Protein AF-A0AAW0WK87-F1 (afdb_monomer_lite)

Foldseek 3Di:
DDDDDDDDDDDDDDDDDDDDDDPDDDDDDDDDDDDDDPPVVVVVVVVVVVVVVVVVVVVVVVPPPPPVPDDPVNVVVVVVVVVVVVLVVDPCSPPDDDPVRVVVVVVLVVLVVVLVVVCVVVVPRLVVDDCVVSVVVCVVRPNNVSVVPDPPDDDPDDDPVPPDDPVCCVVPVVPDPPWDWDADPVRDIDID

Organism: Cherax quadricarinatus (NCBI:txid27406)

pLDDT: mean 79.01, std 24.3, range [26.84, 98.31]

Sequence (192 aa):
QLIPFPKASTSGEAGTWSSLLYINCDNHLLVSGAGSEDKRLNTMERLCLLVRVMVVVMVVMVWAPTTHTMNVEEFVKQREMLLAQEQTAILGQDQVLTLEEQVVNERIMTAKMKEMNEGFETLDFLPSKNFLLAKKEIEASEVFKIIREIPKGAALHLHDTALASAGWVVEEITYWPDLYLCYTPENQLLFK

InterPro domains:
  IPR013659 Adenosine/AMP deaminase N-terminal [PF08451] (62-147)
  IPR032466 Metal-dependent hydrolase [SSF51556] (70-187)

Structure (mmCIF, N/CA/C/O backbone):
data_AF-A0AAW0WK87-F1
#
_entry.id   AF-A0AAW0WK87-F1
#
loop_
_atom_site.group_PDB
_atom_site.id
_atom_site.type_symbol
_atom_site.label_atom_id
_atom_site.label_alt_id
_atom_site.label_comp_id
_atom_site.label_asym_id
_atom_site.label_entity_id
_atom_site.label_seq_id
_atom_site.pdbx_PDB_ins_code
_atom_site.Cartn_x
_atom_site.Cartn_y
_atom_site.Cartn_z
_atom_site.occupancy
_atom_site.B_iso_or_equiv
_atom_site.auth_seq_id
_atom_site.auth_comp_id
_atom_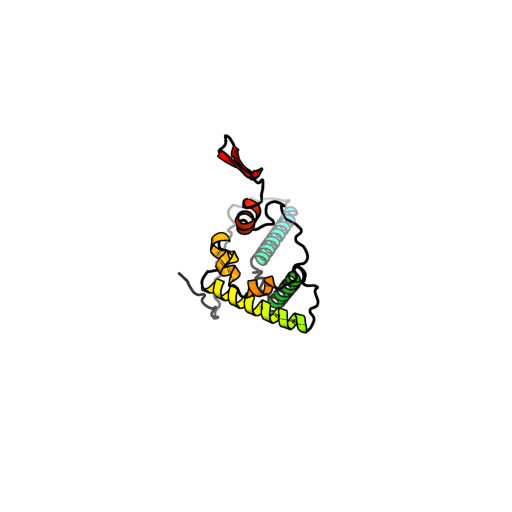site.auth_asym_id
_atom_site.auth_atom_id
_atom_site.pdbx_PDB_model_num
ATOM 1 N N . GLN A 1 1 ? 13.039 15.948 33.673 1.00 43.69 1 GLN A N 1
ATOM 2 C CA . GLN A 1 1 ? 11.822 16.713 33.335 1.00 43.69 1 GLN A CA 1
ATOM 3 C C . GLN A 1 1 ? 10.674 15.737 33.309 1.00 43.69 1 GLN A C 1
ATOM 5 O O . GLN A 1 1 ? 10.740 14.815 32.518 1.00 43.69 1 GLN A O 1
ATOM 10 N N . LEU A 1 2 ? 9.740 15.903 34.242 1.00 26.84 2 LEU A N 1
ATOM 11 C CA . LEU A 1 2 ? 8.371 15.380 34.306 1.00 26.84 2 LEU A CA 1
ATOM 12 C C . LEU A 1 2 ? 7.944 15.672 35.750 1.00 26.84 2 LEU A C 1
ATOM 14 O O . LEU A 1 2 ? 8.432 15.042 36.686 1.00 26.84 2 LEU A O 1
ATOM 18 N N . ILE A 1 3 ? 7.152 16.727 35.929 1.00 33.00 3 ILE A N 1
ATOM 19 C CA . ILE A 1 3 ? 6.588 17.107 37.227 1.00 33.00 3 ILE A CA 1
ATOM 20 C C . ILE A 1 3 ? 5.162 16.539 37.265 1.00 33.00 3 ILE A C 1
ATOM 22 O O . ILE A 1 3 ? 4.405 16.789 36.326 1.00 33.00 3 ILE A O 1
ATOM 26 N N . PRO A 1 4 ? 4.794 15.767 38.301 1.00 32.00 4 PRO A N 1
ATOM 27 C CA . PRO A 1 4 ? 3.462 15.201 38.449 1.00 32.00 4 PRO A CA 1
ATOM 28 C C . PRO A 1 4 ? 2.475 16.221 39.035 1.00 32.00 4 PRO A C 1
ATOM 30 O O . PRO A 1 4 ? 2.836 17.093 39.824 1.00 32.00 4 PRO A O 1
ATOM 33 N N . PHE A 1 5 ? 1.205 16.061 38.666 1.00 31.19 5 PHE A N 1
ATOM 34 C CA . PHE A 1 5 ? 0.057 16.771 39.230 1.00 31.19 5 PHE A CA 1
ATOM 35 C C . PHE A 1 5 ? -0.171 16.402 40.707 1.00 31.19 5 PHE A C 1
ATOM 37 O O . PHE A 1 5 ? -0.319 15.212 41.005 1.00 31.19 5 PHE A O 1
ATOM 44 N N . PRO A 1 6 ? -0.318 17.375 41.628 1.00 34.16 6 PRO A N 1
ATOM 45 C CA . PRO A 1 6 ? -0.898 17.118 42.934 1.00 34.16 6 PRO A CA 1
ATOM 46 C C . PRO A 1 6 ? -2.414 17.344 42.930 1.00 34.16 6 PRO A C 1
ATOM 48 O O . PRO A 1 6 ? -2.937 18.317 42.388 1.00 34.16 6 PRO A O 1
ATOM 51 N N . LYS A 1 7 ? -3.090 16.399 43.583 1.00 31.48 7 LYS A N 1
ATOM 52 C CA . LYS A 1 7 ? -4.517 16.359 43.905 1.00 31.48 7 LYS A CA 1
ATOM 53 C C . LYS A 1 7 ? -4.937 17.546 44.776 1.00 31.48 7 LYS A C 1
ATOM 55 O O . LYS A 1 7 ? -4.204 17.955 45.673 1.00 31.48 7 LYS A O 1
ATOM 60 N N . ALA A 1 8 ? -6.166 18.007 44.564 1.00 27.94 8 ALA A N 1
ATOM 61 C CA . ALA A 1 8 ? -6.863 18.917 45.460 1.00 27.94 8 ALA A CA 1
ATOM 62 C C . ALA A 1 8 ? -7.166 18.229 46.804 1.00 27.94 8 ALA A C 1
ATOM 64 O O . ALA A 1 8 ? -7.795 17.169 46.836 1.00 27.94 8 ALA A O 1
ATOM 65 N N . SER A 1 9 ? -6.731 18.847 47.904 1.00 29.77 9 SER A N 1
ATOM 66 C CA . SER A 1 9 ? -7.176 18.551 49.266 1.00 29.77 9 SER A CA 1
ATOM 67 C C . SER A 1 9 ? -8.146 19.633 49.731 1.00 29.77 9 SER A C 1
ATOM 69 O O . SER A 1 9 ? -7.842 20.823 49.672 1.00 29.77 9 SER A O 1
ATOM 71 N N . THR A 1 10 ? -9.305 19.206 50.211 1.00 41.81 10 THR A N 1
ATOM 72 C CA . THR A 1 10 ? -10.324 20.025 50.867 1.00 41.81 10 THR A CA 1
ATOM 73 C C . THR A 1 10 ? -9.983 20.267 52.339 1.00 41.81 10 THR A C 1
ATOM 75 O O . THR A 1 10 ? -9.812 19.300 53.076 1.00 41.81 10 THR A O 1
ATOM 78 N N . SER A 1 11 ? -9.975 21.527 52.774 1.00 28.66 11 SER A N 1
ATOM 79 C CA . SER A 1 11 ? -10.261 21.993 54.150 1.00 28.66 11 SER A CA 1
ATOM 80 C C . SER A 1 11 ? -10.203 23.526 54.125 1.00 28.66 11 SER A C 1
ATOM 82 O O . SER A 1 11 ? -9.225 24.048 53.604 1.00 28.66 11 SER A O 1
ATOM 84 N N . GLY A 1 12 ? -11.293 24.242 54.438 1.00 28.06 12 GLY A N 1
ATOM 85 C CA . GLY A 1 12 ? -11.455 24.996 55.701 1.00 28.06 12 GLY A CA 1
ATOM 86 C C . GLY A 1 12 ? -10.573 26.260 55.740 1.00 28.06 12 GLY A C 1
ATOM 87 O O . GLY A 1 12 ? -9.418 26.211 55.363 1.00 28.06 12 GLY A O 1
ATOM 88 N N . GLU A 1 13 ? -10.971 27.458 56.139 1.00 29.44 13 GLU A N 1
ATOM 89 C CA . GLU A 1 13 ? -12.106 27.998 56.872 1.00 29.44 13 GLU A CA 1
ATOM 90 C C . GLU A 1 13 ? -12.137 29.513 56.595 1.00 29.44 13 GLU A C 1
ATOM 92 O O . GLU A 1 13 ? -11.226 30.088 55.996 1.00 29.44 13 GLU A O 1
ATOM 97 N N . ALA A 1 14 ? -13.227 30.143 57.017 1.00 34.25 14 ALA A N 1
ATOM 98 C CA . ALA A 1 14 ? -13.561 31.541 56.827 1.00 34.25 14 ALA A CA 1
ATOM 99 C C . ALA A 1 14 ? -12.525 32.539 57.381 1.00 34.25 14 ALA A C 1
ATOM 101 O O . ALA A 1 14 ? -11.893 32.321 58.410 1.00 34.25 14 ALA A O 1
ATOM 102 N N . GLY A 1 15 ? -12.447 33.705 56.737 1.00 29.22 15 GLY A N 1
ATOM 103 C CA . GLY A 1 15 ? -11.648 34.836 57.196 1.00 29.22 15 GLY A CA 1
ATOM 104 C C . GLY A 1 15 ? -12.091 36.131 56.530 1.00 29.22 15 GLY A C 1
ATOM 105 O O . GLY A 1 15 ? -11.416 36.653 55.650 1.00 29.22 15 GLY A O 1
ATOM 106 N N . THR A 1 16 ? -13.254 36.640 56.927 1.00 35.72 16 THR A N 1
ATOM 107 C CA . THR A 1 16 ? -13.686 38.008 56.627 1.00 35.72 16 THR A CA 1
ATOM 108 C C . THR A 1 16 ? -12.743 39.008 57.291 1.00 35.72 16 THR A C 1
ATOM 110 O O . THR A 1 16 ? -12.699 39.072 58.517 1.00 35.72 16 THR A O 1
ATOM 113 N N . TRP A 1 17 ? -12.073 39.845 56.499 1.00 31.92 17 TRP A N 1
ATOM 114 C CA . TRP A 1 17 ? -11.543 41.127 56.960 1.00 31.92 17 TRP A CA 1
ATOM 115 C C . TRP A 1 17 ? -12.011 42.227 56.014 1.00 31.92 17 TRP A C 1
ATOM 117 O O . TRP A 1 17 ? -11.574 42.350 54.874 1.00 31.92 17 TRP A O 1
ATOM 127 N N . SER A 1 18 ? -12.967 43.000 56.521 1.00 32.94 18 SER A N 1
ATOM 128 C CA . SER A 1 18 ? -13.366 44.289 55.978 1.00 32.94 18 SER A CA 1
ATOM 129 C C . SER A 1 18 ? -12.180 45.249 56.056 1.00 32.94 18 SER A C 1
ATOM 131 O O . SER A 1 18 ? -11.535 45.361 57.098 1.00 32.94 18 SER A O 1
ATOM 133 N N . SER A 1 19 ? -11.883 45.950 54.967 1.00 34.72 19 SER A N 1
ATOM 134 C CA . SER A 1 19 ? -10.992 47.112 54.969 1.00 34.72 19 SER A CA 1
ATOM 135 C C . SER A 1 19 ? -11.463 48.102 53.907 1.00 34.72 19 SER A C 1
ATOM 137 O O . SER A 1 19 ? -11.072 48.049 52.748 1.00 34.72 19 SER A O 1
ATOM 139 N N . LEU A 1 20 ? -12.402 48.944 54.344 1.00 34.34 20 LEU A N 1
ATOM 140 C CA . LEU A 1 20 ? -12.470 50.389 54.106 1.00 34.34 20 LEU A CA 1
ATOM 141 C C . LEU A 1 20 ? -11.780 50.924 52.836 1.00 34.34 20 LEU A C 1
ATOM 143 O O . LEU A 1 20 ? -10.584 51.201 52.844 1.00 34.34 20 LEU A O 1
ATOM 147 N N . LEU A 1 21 ? -12.581 51.251 51.816 1.00 31.14 21 LEU A N 1
ATOM 148 C CA . LEU A 1 21 ? -12.263 52.350 50.903 1.00 31.14 21 LEU A CA 1
ATOM 149 C C . LEU A 1 21 ? -13.205 53.520 51.218 1.00 31.14 21 LEU A C 1
ATOM 151 O O . LEU A 1 21 ? -14.357 53.563 50.793 1.00 31.14 21 LEU A O 1
ATOM 155 N N . TYR A 1 22 ? -12.709 54.436 52.043 1.00 29.22 22 TYR A N 1
ATOM 156 C CA . TYR A 1 22 ? -13.346 55.705 52.376 1.00 29.22 22 TYR A CA 1
ATOM 157 C C . TYR A 1 22 ? -13.109 56.663 51.197 1.00 29.22 22 TYR A C 1
ATOM 159 O O . TYR A 1 22 ? -11.971 57.065 50.957 1.00 29.22 22 TYR A O 1
ATOM 167 N N . ILE A 1 23 ? -14.149 57.018 50.435 1.00 37.50 23 ILE A N 1
ATOM 168 C CA . ILE A 1 23 ? -14.072 58.154 49.504 1.00 37.50 23 ILE A CA 1
ATOM 169 C C . ILE A 1 23 ? -14.512 59.386 50.290 1.00 37.50 23 ILE A C 1
ATOM 171 O O . ILE A 1 23 ? -15.683 59.550 50.621 1.00 37.50 23 ILE A O 1
ATOM 175 N N . ASN A 1 24 ? -13.523 60.200 50.642 1.00 30.33 24 ASN A N 1
ATOM 176 C CA . ASN A 1 24 ? -13.668 61.446 51.373 1.00 30.33 24 ASN A CA 1
ATOM 177 C C . ASN A 1 24 ? -14.163 62.537 50.406 1.00 30.33 24 ASN A C 1
ATOM 179 O O . ASN A 1 24 ? -13.423 62.954 49.517 1.00 30.33 24 ASN A O 1
ATOM 183 N N . CYS A 1 25 ? -15.409 62.975 50.566 1.00 36.78 25 CYS A N 1
ATOM 184 C CA . CYS A 1 25 ? -15.932 64.187 49.946 1.00 36.78 25 CYS A CA 1
ATOM 185 C C . CYS A 1 25 ? -16.384 65.109 51.070 1.00 36.78 25 CYS A C 1
ATOM 187 O O . CYS A 1 25 ? -17.541 65.043 51.448 1.00 36.78 25 CYS A O 1
ATOM 189 N N . ASP A 1 26 ? -15.473 65.919 51.609 1.00 37.59 26 ASP A N 1
ATOM 190 C CA . ASP A 1 26 ? -15.823 67.223 52.174 1.00 37.59 26 ASP A CA 1
ATOM 191 C C . ASP A 1 26 ? -14.570 68.079 52.392 1.00 37.59 26 ASP A C 1
ATOM 193 O O . ASP A 1 26 ? -13.717 67.779 53.225 1.00 37.59 26 ASP A O 1
ATOM 197 N N . ASN A 1 27 ? -14.463 69.152 51.604 1.00 35.53 27 ASN A N 1
ATOM 198 C CA . ASN A 1 27 ? -13.857 70.420 52.010 1.00 35.53 27 ASN A CA 1
ATOM 199 C C . ASN A 1 27 ? -14.079 71.474 50.912 1.00 35.53 27 ASN A C 1
ATOM 201 O O . ASN A 1 27 ? -13.277 71.572 49.988 1.00 35.53 27 ASN A O 1
ATOM 205 N N . HIS A 1 28 ? -15.135 72.289 51.025 1.00 32.28 28 HIS A N 1
ATOM 206 C CA . HIS A 1 28 ? -14.968 73.746 51.105 1.00 32.28 28 HIS A CA 1
ATOM 207 C C . HIS A 1 28 ? -16.272 74.480 51.477 1.00 32.28 28 HIS A C 1
ATOM 209 O O . HIS A 1 28 ? -17.285 74.383 50.797 1.00 32.28 28 HIS A O 1
ATOM 215 N N . LEU A 1 29 ? -16.159 75.222 52.579 1.00 28.95 29 LEU A N 1
ATOM 216 C CA . LEU A 1 29 ? -16.879 76.400 53.068 1.00 28.95 29 LEU A CA 1
ATOM 217 C C . LEU A 1 29 ? -18.196 76.887 52.418 1.00 28.95 29 LEU A C 1
ATOM 219 O O . LEU A 1 29 ? -18.279 77.252 51.251 1.00 28.95 29 LEU A O 1
ATOM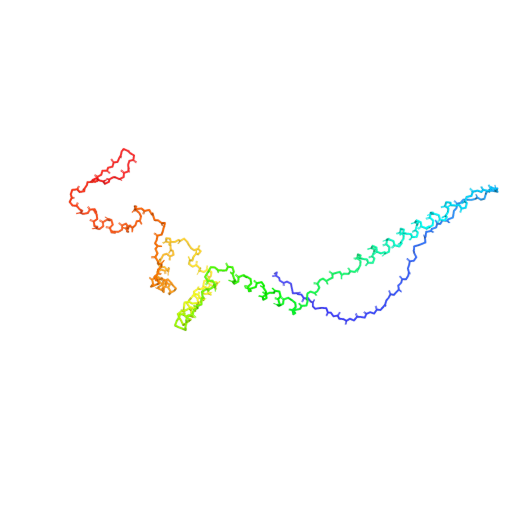 223 N N . LEU A 1 30 ? -19.144 77.090 53.338 1.00 39.44 30 LEU A N 1
ATOM 224 C CA . LEU A 1 30 ? -20.361 77.902 53.318 1.00 39.44 30 LEU A CA 1
ATOM 225 C C . LEU A 1 30 ? -20.243 79.261 52.600 1.00 39.44 30 LEU A C 1
ATOM 227 O O . LEU A 1 30 ? -19.454 80.103 53.025 1.00 39.44 30 LEU A O 1
ATOM 231 N N . VAL A 1 31 ? -21.176 79.544 51.681 1.00 29.00 31 VAL A N 1
ATOM 232 C CA . VAL A 1 31 ? -21.849 80.852 51.571 1.00 29.00 31 VAL A CA 1
ATOM 233 C C . VAL A 1 31 ? -23.329 80.627 51.240 1.00 29.00 31 VAL A C 1
ATOM 235 O O . VAL A 1 31 ? -23.690 79.821 50.391 1.00 29.00 31 VAL A O 1
ATOM 238 N N . SER A 1 32 ? -24.161 81.347 51.986 1.00 32.06 32 SER A N 1
ATOM 239 C CA . SER A 1 32 ? -25.607 81.543 51.867 1.00 32.06 32 SER A CA 1
ATOM 240 C C . SER A 1 32 ? -26.155 81.651 50.433 1.00 32.06 32 SER A C 1
ATOM 242 O O . SER A 1 32 ? -25.570 82.342 49.603 1.00 32.06 32 SER A O 1
ATOM 244 N N . GLY A 1 33 ? -27.367 81.124 50.215 1.00 31.92 33 GLY A N 1
ATOM 245 C CA . GLY A 1 33 ? -28.328 81.759 49.305 1.00 31.92 33 GLY A CA 1
ATOM 246 C C . GLY A 1 33 ? -28.858 80.921 48.137 1.00 31.92 33 GLY A C 1
ATOM 247 O O . GLY A 1 33 ? -28.167 80.693 47.159 1.00 31.92 33 GLY A O 1
ATOM 248 N N . ALA A 1 34 ? -30.156 80.615 48.231 1.00 34.84 34 ALA A N 1
ATOM 249 C CA . ALA A 1 34 ? -31.154 80.639 47.156 1.00 34.84 34 ALA A CA 1
ATOM 250 C C . ALA A 1 34 ? -30.966 79.766 45.890 1.00 34.84 34 ALA A C 1
ATOM 252 O O . ALA A 1 34 ? -30.352 80.178 44.917 1.00 34.84 34 ALA A O 1
ATOM 253 N N . GLY A 1 35 ? -31.762 78.689 45.833 1.00 42.66 35 GLY A N 1
ATOM 254 C CA . GLY A 1 35 ? -32.668 78.435 44.705 1.00 42.66 35 GLY A CA 1
ATOM 255 C C . GLY A 1 35 ? -32.137 77.653 43.494 1.00 42.66 35 GLY A C 1
ATOM 256 O O . GLY A 1 35 ? -31.155 78.024 42.872 1.00 42.66 35 GLY A O 1
ATOM 257 N N . SER A 1 36 ? -32.950 76.672 43.070 1.00 48.56 36 SER A N 1
ATOM 258 C CA . SER A 1 36 ? -33.041 76.128 41.700 1.00 48.56 36 SER A CA 1
ATOM 259 C C . SER A 1 36 ? -32.085 74.994 41.265 1.00 48.56 36 SER A C 1
ATOM 261 O O . SER A 1 36 ? -31.460 75.129 40.219 1.00 48.56 36 SER A O 1
ATOM 263 N N . GLU A 1 37 ? -32.061 73.815 41.916 1.00 48.81 37 GLU A N 1
ATOM 264 C CA . GLU A 1 37 ? -31.341 72.633 41.360 1.00 48.81 37 GLU A CA 1
ATOM 265 C C . GLU A 1 37 ? -31.970 71.229 41.607 1.00 48.81 37 GLU A C 1
ATOM 267 O O . GLU A 1 37 ? -31.267 70.228 41.638 1.00 48.81 37 GLU A O 1
ATOM 272 N N . ASP A 1 38 ? -33.298 71.062 41.684 1.00 51.44 38 ASP A N 1
ATOM 273 C CA . ASP A 1 38 ? -33.881 69.760 42.117 1.00 51.44 38 ASP A CA 1
ATOM 274 C C . ASP A 1 38 ? -34.176 68.691 41.034 1.00 51.44 38 ASP A C 1
ATOM 276 O O . ASP A 1 38 ? -34.567 67.569 41.357 1.00 51.44 38 ASP A O 1
ATOM 280 N N . LYS A 1 39 ? -33.999 68.957 39.730 1.00 48.66 39 LYS A N 1
ATOM 281 C CA . LYS A 1 39 ? -34.318 67.953 38.673 1.00 48.66 39 LYS A CA 1
ATOM 282 C C . LYS A 1 39 ? -33.108 67.212 38.093 1.00 48.66 39 LYS A C 1
ATOM 284 O O . LYS A 1 39 ? -33.255 66.091 37.599 1.00 48.66 39 LYS A O 1
ATOM 289 N N . ARG A 1 40 ? -31.908 67.801 38.156 1.00 51.16 40 ARG A N 1
ATOM 290 C CA . ARG A 1 40 ? -30.669 67.166 37.662 1.00 51.16 40 ARG A CA 1
ATOM 291 C C . ARG A 1 40 ? -30.114 66.133 38.643 1.00 51.16 40 ARG A C 1
ATOM 293 O O . ARG A 1 40 ? -29.625 65.102 38.184 1.00 51.16 40 ARG A O 1
ATOM 300 N N . LEU A 1 41 ? -30.287 66.352 39.949 1.00 52.03 41 LEU A N 1
ATOM 301 C CA . LEU A 1 41 ? -29.860 65.428 41.006 1.00 52.03 41 LEU A CA 1
ATOM 302 C C . LEU A 1 41 ? -30.505 64.041 40.851 1.00 52.03 41 LEU A C 1
ATOM 304 O O . LEU A 1 41 ? -29.797 63.048 40.735 1.00 52.03 41 LEU A O 1
ATOM 308 N N . ASN A 1 42 ? -31.828 63.977 40.665 1.00 62.31 42 ASN A N 1
ATOM 309 C CA . ASN A 1 42 ? -32.553 62.707 40.500 1.00 62.31 42 ASN A CA 1
ATOM 310 C C . ASN A 1 42 ? -32.166 61.932 39.227 1.00 62.31 42 ASN A C 1
ATOM 312 O O . ASN A 1 42 ? -32.284 60.708 39.176 1.00 62.31 42 ASN A O 1
ATOM 316 N N . THR A 1 43 ? -31.720 62.630 38.178 1.00 63.56 43 THR A N 1
ATOM 317 C CA . THR A 1 43 ? -31.309 62.003 36.909 1.00 63.56 43 THR A CA 1
ATOM 318 C C . THR A 1 43 ? -29.873 61.480 36.999 1.00 63.56 43 THR A C 1
ATOM 320 O O . THR A 1 43 ? -29.590 60.379 36.531 1.00 63.56 43 THR A O 1
ATOM 323 N N . MET A 1 44 ? -28.984 62.234 37.655 1.00 67.12 44 MET A N 1
ATOM 324 C CA . MET A 1 44 ? -27.602 61.832 37.938 1.00 67.12 44 MET A CA 1
ATOM 325 C C . MET A 1 44 ? -27.533 60.675 38.940 1.00 67.12 44 MET A C 1
ATOM 327 O O . MET A 1 44 ? -26.782 59.730 38.715 1.00 67.12 44 MET A O 1
ATOM 331 N N . GLU A 1 45 ? -28.358 60.681 39.989 1.00 73.38 45 GLU A N 1
ATOM 332 C CA . GLU A 1 45 ? -28.446 59.568 40.941 1.00 73.38 45 GLU A CA 1
ATOM 333 C C . GLU A 1 45 ? -28.922 58.281 40.271 1.00 73.38 45 GLU A C 1
ATOM 335 O O . GLU A 1 45 ? -28.306 57.233 40.455 1.00 73.38 45 GLU A O 1
ATOM 340 N N . ARG A 1 46 ? -29.961 58.358 39.426 1.00 77.25 46 ARG A N 1
ATOM 341 C CA . ARG A 1 46 ? -30.449 57.212 38.642 1.00 77.25 46 ARG A CA 1
ATOM 342 C C . ARG A 1 46 ? -29.397 56.693 37.662 1.00 77.25 46 ARG A C 1
ATOM 344 O O . ARG A 1 46 ? -29.256 55.481 37.526 1.00 77.25 46 ARG A O 1
ATOM 351 N N . LEU A 1 47 ? -28.634 57.580 37.020 1.00 77.06 47 LEU A N 1
ATOM 352 C CA . LEU A 1 47 ? -27.552 57.198 36.110 1.00 77.06 47 LEU A CA 1
ATOM 353 C C . LEU A 1 47 ? -26.392 56.522 36.861 1.00 77.06 47 LEU A C 1
ATOM 355 O O . LEU A 1 47 ? -25.920 55.473 36.434 1.00 77.06 47 LEU A O 1
ATOM 359 N N . CYS A 1 48 ? -25.987 57.057 38.014 1.00 78.12 48 CYS A N 1
ATOM 360 C CA . CYS A 1 48 ? -24.985 56.439 38.888 1.00 78.12 48 CYS A CA 1
ATOM 361 C C . CYS A 1 48 ? -25.444 55.083 39.436 1.00 78.12 48 CYS A C 1
ATOM 363 O O . CYS A 1 48 ? -24.639 54.155 39.514 1.00 78.12 48 CYS A O 1
ATOM 365 N N . LEU A 1 49 ? -26.726 54.939 39.788 1.00 80.56 49 LEU A N 1
ATOM 366 C CA . LEU A 1 49 ? -27.300 53.665 40.223 1.00 80.56 49 LEU A CA 1
ATOM 367 C C . LEU A 1 49 ? -27.268 52.631 39.096 1.00 80.56 49 LEU A C 1
ATOM 369 O O . LEU A 1 49 ? -26.849 51.502 39.326 1.00 80.56 49 LEU A O 1
ATOM 373 N N . LEU A 1 50 ? -27.632 53.024 37.872 1.00 82.38 50 LEU A N 1
ATOM 374 C CA . LEU A 1 50 ? -27.562 52.150 36.701 1.00 82.38 50 LEU A CA 1
ATOM 375 C C . LEU A 1 50 ? -26.124 51.738 36.383 1.00 82.38 50 LEU A C 1
ATOM 377 O O . LEU A 1 50 ? -25.874 50.558 36.174 1.00 82.38 50 LEU A O 1
ATOM 381 N N . VAL A 1 51 ? -25.166 52.669 36.407 1.00 84.88 51 VAL A N 1
ATOM 382 C CA . VAL A 1 51 ? -23.747 52.349 36.182 1.00 84.88 51 VAL A CA 1
ATOM 383 C C . VAL A 1 51 ? -23.221 51.414 37.271 1.00 84.88 51 VAL A C 1
ATOM 385 O O . VAL A 1 51 ? -22.545 50.442 36.953 1.00 84.88 51 VAL A O 1
ATOM 388 N N . ARG A 1 52 ? -23.579 51.630 38.543 1.00 82.88 52 ARG A N 1
ATOM 389 C CA . ARG A 1 52 ? -23.212 50.721 39.641 1.00 82.88 52 ARG A CA 1
ATOM 390 C C . ARG A 1 52 ? -23.821 49.334 39.469 1.00 82.88 52 ARG A C 1
ATOM 392 O O . ARG A 1 52 ? -23.104 48.355 39.623 1.00 82.88 52 ARG A 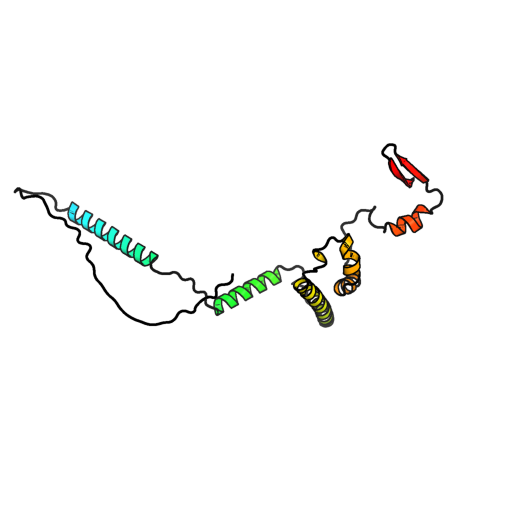O 1
ATOM 399 N N . VAL A 1 53 ? -25.102 49.238 39.117 1.00 85.19 53 VAL A N 1
ATOM 400 C CA . VAL A 1 53 ? -25.766 47.952 38.854 1.00 85.19 53 VAL A CA 1
ATOM 401 C C . VAL A 1 53 ? -25.114 47.248 37.666 1.00 85.19 53 VAL A C 1
ATOM 403 O O . VAL A 1 53 ? -24.812 46.066 37.764 1.00 85.19 53 VAL A O 1
ATOM 406 N N . MET A 1 54 ? -24.809 47.965 36.585 1.00 82.94 54 MET A N 1
ATOM 407 C CA . MET A 1 54 ? -24.138 47.401 35.411 1.00 82.94 54 MET A CA 1
ATOM 408 C C . MET A 1 54 ? -22.721 46.924 35.735 1.00 82.94 54 MET A C 1
ATOM 410 O O . MET A 1 54 ? -22.342 45.836 35.317 1.00 82.94 54 MET A O 1
ATOM 414 N N . VAL A 1 55 ? -21.952 47.683 36.521 1.00 85.06 55 VAL A N 1
ATOM 415 C CA . VAL A 1 55 ? -20.616 47.268 36.974 1.00 85.06 55 VAL A CA 1
ATOM 416 C C . VAL A 1 55 ? -20.714 46.044 37.881 1.00 85.06 55 VAL A C 1
ATOM 418 O O . VAL A 1 55 ? -19.960 45.102 37.681 1.00 85.06 55 VAL A O 1
ATOM 421 N N . VAL A 1 56 ? -21.664 46.001 38.820 1.00 84.69 56 VAL A N 1
ATOM 422 C CA . VAL A 1 56 ? -21.888 44.828 39.682 1.00 84.69 56 VAL A CA 1
ATOM 423 C C . VAL A 1 56 ? -22.296 43.608 38.856 1.00 84.69 56 VAL A C 1
ATOM 425 O O . VAL A 1 56 ? -21.749 42.535 39.072 1.00 84.69 56 VAL A O 1
ATOM 428 N N . VAL A 1 57 ? -23.188 43.758 37.874 1.00 82.50 57 VAL A N 1
ATOM 429 C CA . VAL A 1 57 ? -23.597 42.667 36.973 1.00 82.50 57 VAL A CA 1
ATOM 430 C C . VAL A 1 57 ? -22.423 42.189 36.117 1.00 82.50 57 VAL A C 1
ATOM 432 O O . VAL A 1 57 ? -22.213 40.985 36.006 1.00 82.50 57 VAL A O 1
ATOM 435 N N . MET A 1 58 ? -21.621 43.100 35.556 1.00 76.62 58 MET A N 1
ATOM 436 C CA . MET A 1 58 ? -20.431 42.733 34.781 1.00 76.62 58 MET A CA 1
ATOM 437 C C . MET A 1 58 ? -19.384 42.035 35.646 1.00 76.62 58 MET A C 1
ATOM 439 O O . MET A 1 58 ? -18.825 41.031 35.228 1.00 76.62 58 MET A O 1
ATOM 443 N N . VAL A 1 59 ? -19.163 42.512 36.870 1.00 80.88 59 VAL A N 1
ATOM 444 C CA . VAL A 1 59 ? -18.290 41.868 37.853 1.00 80.88 59 VAL A CA 1
ATOM 445 C C . VAL A 1 59 ? -18.819 40.460 38.155 1.00 80.88 59 VAL A C 1
ATOM 447 O O . VAL A 1 59 ? -18.092 39.496 37.954 1.00 80.88 59 VAL A O 1
ATOM 450 N N . VAL A 1 60 ? -20.094 40.292 38.516 1.00 78.38 60 VAL A N 1
ATOM 451 C CA . VAL A 1 60 ? -20.702 38.975 38.801 1.00 78.38 60 VAL A CA 1
ATOM 452 C C . VAL A 1 60 ? -20.591 38.006 37.616 1.00 78.38 60 VAL A C 1
ATOM 454 O O . VAL A 1 60 ? -20.269 36.839 37.819 1.00 78.38 60 VAL A O 1
ATOM 457 N N . MET A 1 61 ? -20.793 38.481 36.385 1.00 70.25 61 MET A N 1
ATOM 458 C CA . MET A 1 61 ? -20.639 37.670 35.169 1.00 70.25 61 MET A CA 1
ATOM 459 C C . MET A 1 61 ? -19.177 37.286 34.885 1.00 70.25 61 MET A C 1
ATOM 461 O O . MET A 1 61 ? -18.929 36.204 34.369 1.00 70.25 61 MET A O 1
ATOM 465 N N . VAL A 1 62 ? -18.212 38.143 35.237 1.00 72.88 62 VAL A N 1
ATOM 466 C CA . VAL A 1 62 ? -16.765 37.888 35.082 1.00 72.88 62 VAL A CA 1
ATOM 467 C C . VAL A 1 62 ? -16.227 36.937 36.161 1.00 72.88 62 VAL A C 1
ATOM 469 O O . VAL A 1 62 ? -15.294 36.183 35.893 1.00 72.88 62 VAL A O 1
ATOM 472 N N . TRP A 1 63 ? -16.810 36.942 37.366 1.00 64.75 63 TRP A N 1
ATOM 473 C CA . TRP A 1 63 ? -16.423 36.045 38.466 1.00 64.75 63 TRP A CA 1
ATOM 474 C C . TRP A 1 63 ? -17.160 34.708 38.469 1.00 64.75 63 TRP A C 1
ATOM 476 O O . TRP A 1 63 ? -16.767 33.831 39.234 1.00 64.75 63 TRP A O 1
ATOM 486 N N . ALA A 1 64 ? -18.196 34.524 37.644 1.00 65.38 64 ALA A N 1
ATOM 487 C CA . ALA A 1 64 ? -18.747 33.202 37.385 1.00 65.38 64 ALA A CA 1
ATOM 488 C C . ALA A 1 64 ? -17.692 32.410 36.598 1.00 65.38 64 ALA A C 1
ATOM 490 O O . ALA A 1 64 ? -17.489 32.684 35.412 1.00 65.38 64 ALA A O 1
ATOM 491 N N . PRO A 1 65 ? -16.988 31.441 37.211 1.00 62.62 65 PRO A N 1
ATOM 492 C CA . PRO A 1 65 ? -16.095 30.599 36.451 1.00 62.62 65 PRO A CA 1
ATOM 493 C C . PRO A 1 65 ? -17.013 29.737 35.592 1.00 62.62 65 PRO A C 1
ATOM 495 O O . PRO A 1 65 ? -17.631 28.796 36.085 1.00 62.62 65 PRO A O 1
ATOM 498 N N . THR A 1 66 ? -17.141 30.052 34.305 1.00 63.94 66 THR A N 1
ATOM 499 C CA . THR A 1 66 ? -17.663 29.094 33.333 1.00 63.94 66 THR A CA 1
ATOM 500 C C . THR A 1 66 ? -16.596 28.021 33.153 1.00 63.94 66 THR A C 1
ATOM 502 O O . THR A 1 66 ? -15.921 27.945 32.128 1.00 63.94 66 THR A O 1
ATOM 505 N N . THR A 1 67 ? -16.374 27.210 34.186 1.00 61.03 67 THR A N 1
ATOM 506 C CA . THR A 1 67 ? -15.701 25.937 34.016 1.00 61.03 67 THR A CA 1
ATOM 507 C C . THR A 1 67 ? -16.668 25.102 33.199 1.00 61.03 67 THR A C 1
ATOM 509 O O . THR A 1 67 ? -17.694 24.639 33.689 1.00 61.03 67 THR A O 1
ATOM 512 N N . HIS A 1 68 ? -16.382 24.965 31.908 1.00 64.44 68 HIS A N 1
ATOM 513 C CA . HIS A 1 68 ? -17.088 24.024 31.055 1.00 64.44 68 HIS A CA 1
ATOM 514 C C . HIS A 1 68 ? -16.668 22.615 31.506 1.00 64.44 68 HIS A C 1
ATOM 516 O O . HIS A 1 68 ? -15.818 21.973 30.895 1.00 64.44 68 HIS A O 1
ATOM 522 N N . THR A 1 69 ? -17.168 22.157 32.657 1.00 68.50 69 THR A N 1
ATOM 523 C CA . THR A 1 69 ? -16.911 20.804 33.142 1.00 68.50 69 THR A CA 1
ATOM 524 C C . THR A 1 69 ? -17.799 19.881 32.336 1.00 68.50 69 THR A C 1
ATOM 526 O O . THR A 1 69 ? -18.972 19.688 32.651 1.00 68.50 69 THR A O 1
ATOM 529 N N . MET A 1 70 ? -17.255 19.361 31.241 1.00 70.50 70 MET A N 1
ATOM 530 C CA . MET A 1 70 ? -17.919 18.300 30.502 1.00 70.50 70 MET A CA 1
ATOM 531 C C . MET A 1 70 ? -18.045 17.086 31.416 1.00 70.50 70 MET A C 1
ATOM 533 O O . MET A 1 70 ? -17.061 16.614 31.986 1.00 70.50 70 MET A O 1
ATOM 537 N N . ASN A 1 71 ? -19.274 16.604 31.579 1.00 89.00 71 ASN A N 1
ATOM 538 C CA . ASN A 1 71 ? -19.521 15.331 32.235 1.00 89.00 71 ASN A CA 1
ATOM 539 C C . ASN A 1 71 ? -18.828 14.221 31.421 1.00 89.00 71 ASN A C 1
ATOM 541 O O . ASN A 1 71 ? -18.832 14.264 30.191 1.00 89.00 71 ASN A O 1
ATOM 545 N N . VAL A 1 72 ? -18.241 13.232 32.100 1.00 93.00 72 VAL A N 1
ATOM 546 C CA . VAL A 1 72 ? -17.623 12.056 31.471 1.00 93.00 72 VAL A CA 1
ATOM 547 C C . VAL A 1 72 ? -18.603 11.358 30.527 1.00 93.00 72 VAL A C 1
ATOM 549 O O . VAL A 1 72 ? -18.209 10.961 29.438 1.00 93.00 72 VAL A O 1
ATOM 552 N N . GLU A 1 73 ? -19.879 11.259 30.900 1.00 93.12 73 GLU A N 1
ATOM 553 C CA . GLU A 1 73 ? -20.911 10.639 30.062 1.00 93.12 73 GLU A CA 1
ATOM 554 C C . GLU A 1 73 ? -21.144 11.418 28.759 1.00 93.12 73 GLU A C 1
ATOM 556 O O . GLU A 1 73 ? -21.175 10.835 27.676 1.00 93.12 73 GLU A O 1
ATOM 561 N N . GLU A 1 74 ? -21.212 12.749 28.846 1.00 93.31 74 GLU A N 1
ATOM 562 C CA . GLU A 1 74 ? -21.350 13.616 27.673 1.00 93.31 74 GLU A CA 1
ATOM 563 C C . GLU A 1 74 ? -20.100 13.548 26.784 1.00 93.31 74 GLU A C 1
ATOM 565 O O . GLU A 1 74 ? -20.211 13.467 25.564 1.00 93.31 74 GLU A O 1
ATOM 570 N N . PHE A 1 75 ? -18.905 13.499 27.379 1.00 94.44 75 PHE A N 1
ATOM 571 C CA . PHE A 1 75 ? -17.660 13.298 26.637 1.00 94.44 75 PHE A CA 1
ATOM 572 C C . PHE A 1 75 ? -17.637 11.954 25.896 1.00 94.44 75 PHE A C 1
ATOM 574 O O . PHE A 1 75 ? -17.300 11.917 24.714 1.00 94.44 75 PHE A O 1
ATOM 581 N N . VAL A 1 76 ? -17.998 10.853 26.565 1.00 96.56 76 VAL A N 1
ATOM 582 C CA . VAL A 1 76 ? -18.027 9.515 25.950 1.00 96.56 76 VAL A CA 1
ATOM 583 C C . VAL A 1 76 ? -19.019 9.487 24.794 1.00 96.56 76 VAL A C 1
ATOM 585 O O . VAL A 1 76 ? -18.661 9.045 23.705 1.00 96.56 76 VAL A O 1
ATOM 588 N N . LYS A 1 77 ? -20.215 10.050 24.985 1.00 96.25 77 LYS A N 1
ATOM 589 C CA . LYS A 1 77 ? -21.228 10.154 23.934 1.00 96.25 77 LYS A CA 1
ATOM 590 C C . LYS A 1 77 ? -20.734 10.963 22.734 1.00 96.25 77 LYS A C 1
ATOM 592 O O . LYS A 1 77 ? -20.906 10.539 21.594 1.00 96.25 77 LYS A O 1
ATOM 597 N N . GLN A 1 78 ? -20.095 12.108 22.970 1.00 96.19 78 GLN A N 1
ATOM 598 C CA . GLN A 1 78 ? -19.520 12.918 21.894 1.00 96.19 78 GLN A CA 1
ATOM 599 C C . GLN A 1 78 ? -18.391 12.180 21.169 1.00 96.19 78 GLN A C 1
ATOM 601 O O . GLN A 1 78 ? -18.331 12.210 19.943 1.00 96.19 78 GLN A O 1
ATOM 606 N N . ARG A 1 79 ? -17.532 11.462 21.900 1.00 96.31 79 ARG A N 1
ATOM 607 C CA . ARG A 1 7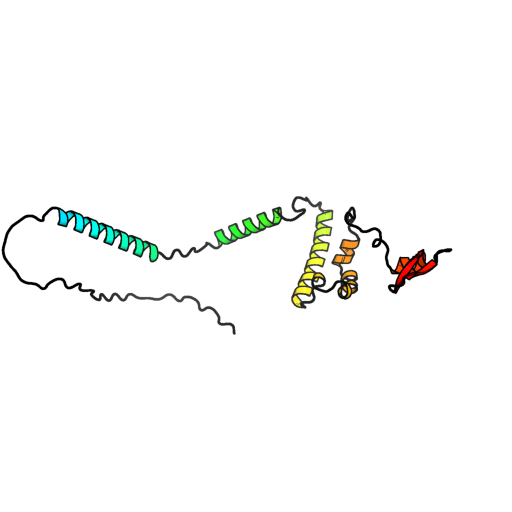9 ? -16.477 10.627 21.315 1.00 96.31 79 ARG A CA 1
ATOM 608 C C . ARG A 1 79 ? -17.058 9.527 20.429 1.00 96.31 79 ARG A C 1
ATOM 610 O O . ARG A 1 79 ? -16.571 9.330 19.324 1.00 96.31 79 ARG A O 1
ATOM 617 N N . GLU A 1 80 ? -18.075 8.811 20.897 1.00 97.25 80 GLU A N 1
ATOM 618 C CA . GLU A 1 80 ? -18.740 7.763 20.115 1.00 97.25 80 GLU A CA 1
ATOM 619 C C . GLU A 1 80 ? -19.411 8.331 18.865 1.00 97.25 80 GLU A C 1
ATOM 621 O O . GLU A 1 80 ? -19.283 7.752 17.789 1.00 97.25 80 GLU A O 1
ATOM 626 N N . MET A 1 81 ? -20.053 9.496 18.984 1.00 96.62 81 MET A N 1
ATOM 627 C CA . MET A 1 81 ? -20.640 10.198 17.845 1.00 96.62 81 MET A CA 1
ATOM 628 C C . MET A 1 81 ? -19.580 10.557 16.796 1.00 96.62 81 MET A C 1
ATOM 630 O O . MET A 1 81 ? -19.800 10.330 15.608 1.00 96.62 81 MET A O 1
ATOM 634 N N . LEU A 1 82 ? -18.422 11.070 17.226 1.00 96.69 82 LEU A N 1
ATOM 635 C CA . LEU A 1 82 ? -17.312 11.401 16.329 1.00 96.69 82 LEU A CA 1
ATOM 636 C C . LEU A 1 82 ? -16.733 10.155 15.654 1.00 96.69 82 LEU A C 1
ATOM 638 O O . LEU A 1 82 ? -16.552 10.159 14.442 1.00 96.69 82 LEU A O 1
ATOM 642 N N . LEU A 1 83 ? -16.509 9.072 16.401 1.00 96.50 83 LEU A N 1
ATOM 643 C CA . LEU A 1 83 ? -16.007 7.817 15.831 1.00 96.50 83 LEU A CA 1
ATOM 644 C C . LEU A 1 83 ? -16.988 7.209 14.824 1.00 96.50 83 LEU A C 1
ATOM 646 O O . LEU A 1 83 ? -16.572 6.720 13.778 1.00 96.50 83 LEU A O 1
ATOM 650 N N . ALA A 1 84 ? -18.291 7.257 15.113 1.00 94.62 84 ALA A N 1
ATOM 651 C CA . ALA A 1 84 ? -19.314 6.800 14.179 1.00 94.62 84 ALA A CA 1
ATOM 652 C C . ALA A 1 84 ? -19.322 7.653 12.902 1.00 94.62 84 ALA A C 1
ATOM 654 O O . ALA A 1 84 ? -19.393 7.114 11.798 1.00 94.62 84 ALA A O 1
ATOM 655 N N . GLN A 1 85 ? -19.193 8.975 13.042 1.00 95.94 85 GLN A N 1
ATOM 656 C CA . GLN A 1 85 ? -19.099 9.890 11.910 1.00 95.94 85 GLN A CA 1
ATOM 657 C C . GLN A 1 85 ? -17.847 9.622 11.062 1.00 95.94 85 GLN A C 1
ATOM 659 O O . GLN A 1 85 ? -17.949 9.529 9.839 1.00 95.94 85 GLN A O 1
ATOM 664 N N . GLU A 1 86 ? -16.680 9.456 11.687 1.00 96.19 86 GLU A N 1
ATOM 665 C CA . GLU A 1 86 ? -15.436 9.110 10.992 1.00 96.19 86 GLU A CA 1
ATOM 666 C C . GLU A 1 86 ? -15.574 7.793 10.236 1.00 96.19 86 GLU A C 1
ATOM 668 O O . GLU A 1 86 ? -15.225 7.731 9.059 1.00 96.19 86 GLU A O 1
ATOM 673 N N . GLN A 1 87 ? -16.156 6.773 10.872 1.00 92.75 87 GLN A N 1
ATOM 674 C CA . GLN A 1 87 ? -16.368 5.473 10.249 1.00 92.75 87 GLN A CA 1
ATOM 675 C C . GLN A 1 87 ? -17.165 5.623 8.948 1.00 92.75 87 GLN A C 1
ATOM 677 O O . GLN A 1 87 ? -16.719 5.131 7.916 1.00 92.75 87 GLN A O 1
ATOM 682 N N . THR A 1 88 ? -18.272 6.379 8.953 1.00 92.25 88 THR A N 1
ATOM 683 C CA . THR A 1 88 ? -19.092 6.610 7.743 1.00 92.25 88 THR A CA 1
ATOM 684 C C . THR A 1 88 ? -18.380 7.372 6.623 1.00 92.25 88 THR A C 1
ATOM 686 O O . THR A 1 88 ? -18.804 7.300 5.473 1.00 92.25 88 THR A O 1
ATOM 689 N N . ALA A 1 89 ? -17.301 8.098 6.929 1.00 92.69 89 ALA A N 1
ATOM 690 C CA . ALA A 1 89 ? -16.524 8.838 5.938 1.00 92.69 89 ALA A CA 1
ATOM 691 C C . ALA A 1 89 ? -15.416 7.994 5.281 1.00 92.69 89 ALA A C 1
ATOM 693 O O . ALA A 1 89 ? -14.829 8.422 4.284 1.00 92.69 89 ALA A O 1
ATOM 694 N N . ILE A 1 90 ? -15.101 6.814 5.825 1.00 94.75 90 ILE A N 1
ATOM 695 C CA . ILE A 1 90 ? -14.049 5.941 5.297 1.00 94.75 90 ILE A CA 1
ATOM 696 C C . ILE A 1 90 ? -14.541 5.228 4.034 1.00 94.75 90 ILE A C 1
ATOM 698 O O . ILE A 1 90 ? -15.662 4.722 3.960 1.00 94.75 90 ILE A O 1
ATOM 702 N N . LEU A 1 91 ? -13.661 5.155 3.032 1.00 95.56 91 LEU A N 1
ATOM 703 C CA . LEU A 1 91 ? -13.918 4.436 1.789 1.00 95.56 91 LEU A CA 1
ATOM 704 C C . LEU A 1 91 ? -14.297 2.974 2.068 1.00 95.56 91 LEU A C 1
ATOM 706 O O . LEU A 1 91 ? -13.547 2.246 2.715 1.00 95.56 91 LEU A O 1
ATOM 710 N N . GLY A 1 92 ? -15.432 2.545 1.516 1.00 93.12 92 GLY A N 1
ATOM 711 C CA . GLY A 1 92 ? -15.908 1.167 1.621 1.00 93.12 92 GLY A CA 1
ATOM 712 C C . GLY A 1 92 ? -16.577 0.818 2.953 1.00 93.12 92 GLY A C 1
ATOM 713 O O . GLY A 1 92 ? -16.771 -0.362 3.222 1.00 93.12 92 GLY A O 1
ATOM 714 N N . GLN A 1 93 ? -16.940 1.799 3.791 1.00 93.00 93 GLN A N 1
ATOM 715 C CA . GLN A 1 93 ? -17.646 1.526 5.050 1.00 93.00 93 GLN A CA 1
ATOM 716 C C . GLN A 1 93 ? -19.028 0.890 4.849 1.00 93.00 93 GLN A C 1
ATOM 718 O O . GLN A 1 93 ? -19.462 0.092 5.679 1.00 93.00 93 GLN A O 1
ATOM 723 N N . ASP A 1 94 ? -19.721 1.250 3.773 1.00 92.81 94 ASP A N 1
ATOM 724 C CA . ASP A 1 94 ? -21.058 0.761 3.436 1.00 92.81 94 ASP A CA 1
ATOM 725 C C . ASP A 1 94 ? -21.069 -0.688 2.916 1.00 92.81 94 ASP A C 1
ATOM 727 O O . ASP A 1 94 ? -22.138 -1.258 2.686 1.00 92.81 94 ASP A O 1
ATOM 731 N N . GLN A 1 95 ? -19.892 -1.303 2.755 1.00 94.12 95 GLN A N 1
ATOM 732 C CA . GLN A 1 95 ? -19.760 -2.685 2.317 1.00 94.12 95 GLN A CA 1
ATOM 733 C C . GLN A 1 95 ? -20.133 -3.649 3.445 1.00 94.12 95 GLN A C 1
ATOM 735 O O . GLN A 1 95 ? -19.513 -3.683 4.510 1.00 94.12 95 GLN A O 1
ATOM 740 N N . VAL A 1 96 ? -21.152 -4.471 3.195 1.00 95.44 96 VAL A N 1
ATOM 741 C CA . VAL A 1 96 ? -21.607 -5.503 4.130 1.00 95.44 96 VAL A CA 1
ATOM 742 C C . VAL A 1 96 ? -20.835 -6.791 3.860 1.00 95.44 96 VAL A C 1
ATOM 744 O O . VAL A 1 96 ? -21.020 -7.412 2.818 1.00 95.44 96 VAL A O 1
ATOM 747 N N . LEU A 1 97 ? -19.990 -7.195 4.811 1.00 96.62 97 LEU A N 1
ATOM 748 C CA . LEU A 1 97 ? -19.190 -8.417 4.708 1.00 96.62 97 LEU A CA 1
ATOM 749 C C . LEU A 1 97 ? -20.020 -9.666 5.033 1.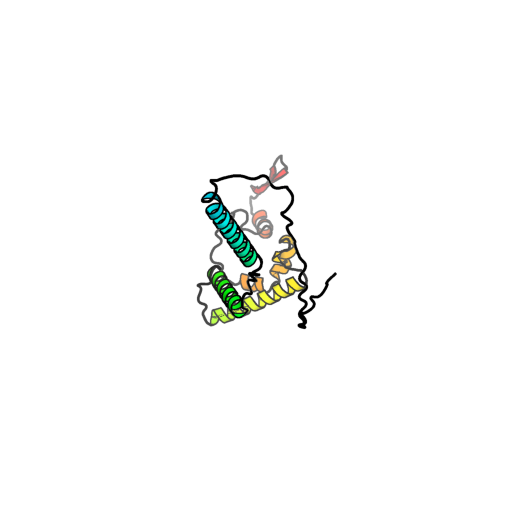00 96.62 97 LEU A C 1
ATOM 751 O O . LEU A 1 97 ? -20.692 -9.729 6.068 1.00 96.62 97 LEU A O 1
ATOM 755 N N . THR A 1 98 ? -19.896 -10.686 4.188 1.00 98.00 98 THR A N 1
ATOM 756 C CA . THR A 1 98 ? -20.354 -12.061 4.444 1.00 98.00 98 THR A CA 1
ATOM 757 C C . THR A 1 98 ? -19.558 -12.725 5.575 1.00 98.00 98 THR A C 1
ATOM 759 O O . THR A 1 98 ? -18.533 -12.209 6.022 1.00 98.00 98 THR A O 1
ATOM 762 N N . LEU A 1 99 ? -20.011 -13.886 6.059 1.00 97.62 99 LEU A N 1
ATOM 763 C CA . LEU A 1 99 ? -19.322 -14.611 7.136 1.00 97.62 99 LEU A CA 1
ATOM 764 C C . LEU A 1 99 ? -17.910 -15.040 6.716 1.00 97.62 99 LEU A C 1
ATOM 766 O O . LEU A 1 99 ? -16.964 -14.935 7.493 1.00 97.62 99 LEU A O 1
ATOM 770 N N . GLU A 1 100 ? -17.748 -15.480 5.473 1.00 97.19 100 GLU A N 1
ATOM 771 C CA . GLU A 1 100 ? -16.461 -15.869 4.907 1.00 97.19 100 GLU A CA 1
ATOM 772 C C . GLU A 1 100 ? -15.521 -14.662 4.780 1.00 97.19 100 GLU A C 1
ATOM 774 O O . GLU A 1 100 ? -14.346 -14.743 5.147 1.00 97.19 100 GLU A O 1
ATOM 779 N N . GLU A 1 101 ? -16.037 -13.519 4.321 1.00 96.94 101 GLU A N 1
ATOM 780 C CA . GLU A 1 101 ? -15.268 -12.274 4.219 1.00 96.94 101 GLU A CA 1
ATOM 781 C C . GLU A 1 101 ? -14.873 -11.720 5.589 1.00 96.94 101 GLU A C 1
ATOM 783 O O . GLU A 1 101 ? -13.773 -11.189 5.726 1.00 96.94 101 GLU A O 1
ATOM 788 N N . GLN A 1 102 ? -15.709 -11.884 6.619 1.00 97.69 102 GLN A N 1
ATOM 789 C CA . GLN A 1 102 ? -15.363 -11.513 7.994 1.00 97.69 102 GLN A CA 1
ATOM 790 C C . GLN A 1 102 ? -14.151 -12.302 8.498 1.00 97.69 102 GLN A C 1
ATOM 792 O O . GLN A 1 102 ? -13.222 -11.702 9.037 1.00 97.69 102 GLN A O 1
ATOM 797 N N . VAL A 1 103 ? -14.096 -13.613 8.239 1.00 97.31 103 VAL A N 1
ATOM 798 C CA . VAL A 1 103 ? -12.938 -14.451 8.604 1.00 97.31 103 VAL A CA 1
ATOM 799 C C . VAL A 1 103 ? -11.668 -13.986 7.886 1.00 97.31 103 VAL A C 1
ATOM 801 O O . VAL A 1 103 ? -10.591 -13.932 8.483 1.00 97.31 103 VAL A O 1
ATOM 804 N N . VAL A 1 104 ? -11.763 -13.636 6.600 1.00 95.69 104 VAL A N 1
ATOM 805 C CA . VAL A 1 104 ? -10.616 -13.112 5.841 1.00 95.69 104 VAL A CA 1
ATOM 806 C C . VAL A 1 104 ? -10.199 -11.731 6.358 1.00 95.69 104 VAL A C 1
ATOM 808 O O . VAL A 1 104 ? -9.006 -11.487 6.550 1.00 95.69 104 VAL A O 1
ATOM 811 N N . ASN A 1 105 ? -11.157 -10.851 6.652 1.00 96.88 105 ASN A N 1
ATOM 812 C CA . ASN A 1 105 ? -10.910 -9.535 7.233 1.00 96.88 105 ASN A CA 1
ATOM 813 C C . ASN A 1 105 ? -10.194 -9.641 8.586 1.00 96.88 105 ASN A C 1
ATOM 815 O O . ASN A 1 105 ? -9.203 -8.948 8.803 1.00 96.88 105 ASN A O 1
ATOM 819 N N . GLU A 1 106 ? -10.623 -10.548 9.467 1.00 97.62 106 GLU A N 1
ATOM 820 C CA . GLU A 1 106 ? -9.951 -10.803 10.746 1.00 97.62 106 GLU A CA 1
ATOM 821 C C . GLU A 1 106 ? -8.487 -11.209 10.550 1.00 97.62 106 GLU A C 1
ATOM 823 O O . GLU A 1 106 ? -7.602 -10.679 11.226 1.00 97.62 106 GLU A O 1
ATOM 828 N N . ARG A 1 107 ? -8.200 -12.096 9.589 1.00 96.56 107 ARG A N 1
ATOM 829 C CA . ARG A 1 107 ? -6.823 -12.512 9.275 1.00 96.56 107 ARG A CA 1
ATOM 830 C C . ARG A 1 107 ? -5.974 -11.347 8.770 1.00 96.56 107 ARG A C 1
ATOM 832 O O . ARG A 1 107 ? -4.874 -11.137 9.282 1.00 96.56 107 ARG A O 1
ATOM 839 N N . ILE A 1 108 ? -6.489 -10.571 7.813 1.00 97.62 108 ILE A N 1
ATOM 840 C CA . ILE A 1 108 ? -5.782 -9.411 7.247 1.00 97.62 108 ILE A CA 1
ATOM 841 C C . ILE A 1 108 ? -5.521 -8.360 8.328 1.00 97.62 108 ILE A C 1
ATOM 843 O O . ILE A 1 108 ? -4.399 -7.872 8.458 1.00 97.62 108 ILE A O 1
ATOM 847 N N . MET A 1 109 ? -6.533 -8.027 9.130 1.00 98.06 109 MET A N 1
ATOM 848 C CA . MET A 1 109 ? -6.421 -7.022 10.187 1.00 98.06 109 MET A CA 1
ATOM 849 C C . MET A 1 109 ? -5.490 -7.473 11.311 1.00 98.06 109 MET A C 1
ATOM 851 O O . MET A 1 109 ? -4.744 -6.649 11.837 1.00 98.06 109 MET A O 1
ATOM 855 N N . THR A 1 110 ? -5.463 -8.769 11.632 1.00 98.31 110 THR A N 1
ATOM 856 C CA . THR A 1 110 ? -4.509 -9.335 12.596 1.00 98.31 110 THR A CA 1
ATOM 857 C C . THR A 1 110 ? -3.071 -9.188 12.102 1.00 98.31 110 THR A C 1
ATOM 859 O O . THR A 1 110 ? -2.223 -8.678 12.836 1.00 98.31 110 THR A O 1
ATOM 862 N N . ALA A 1 111 ? -2.794 -9.570 10.850 1.00 97.94 111 ALA A N 1
ATOM 863 C CA . ALA A 1 111 ? -1.467 -9.415 10.250 1.00 97.94 111 ALA A CA 1
ATOM 864 C C . ALA A 1 111 ? -1.046 -7.937 10.180 1.00 97.94 111 ALA A C 1
ATOM 866 O O . ALA A 1 111 ? 0.055 -7.584 10.598 1.00 97.94 111 ALA A O 1
ATOM 867 N N . LYS A 1 112 ? -1.959 -7.056 9.747 1.00 98.19 112 LYS A N 1
ATOM 868 C CA . LYS A 1 112 ? -1.751 -5.603 9.701 1.00 98.19 112 LYS A CA 1
ATOM 869 C C . LYS A 1 112 ? -1.411 -5.028 11.069 1.00 98.19 112 LYS A C 1
ATOM 871 O O . LYS A 1 112 ? -0.464 -4.258 11.185 1.00 98.19 112 LYS A O 1
ATOM 876 N N . MET A 1 113 ? -2.190 -5.367 12.095 1.00 98.25 113 MET A N 1
ATOM 877 C CA . MET A 1 113 ? -1.986 -4.834 13.439 1.00 98.25 113 MET A CA 1
ATOM 878 C C . MET A 1 113 ? -0.660 -5.319 14.026 1.00 98.25 113 MET A C 1
ATOM 880 O O . MET A 1 113 ? 0.042 -4.536 14.655 1.00 98.25 113 MET A O 1
ATOM 884 N N . LYS A 1 114 ? -0.283 -6.578 13.769 1.00 97.69 114 LYS A N 1
ATOM 885 C CA . LYS A 1 114 ? 1.019 -7.119 14.167 1.00 97.69 114 LYS A CA 1
ATOM 886 C C . LYS A 1 114 ? 2.173 -6.325 13.545 1.00 97.69 114 LYS A C 1
ATOM 888 O O . LYS A 1 114 ? 2.991 -5.797 14.288 1.00 97.69 114 LYS A O 1
ATOM 893 N N . GLU A 1 115 ? 2.204 -6.194 12.216 1.00 97.62 115 GLU A N 1
ATOM 894 C CA . GLU A 1 115 ? 3.274 -5.461 11.515 1.00 97.62 115 GLU A CA 1
ATOM 895 C C . GLU A 1 115 ? 3.321 -3.980 11.925 1.00 97.62 115 GLU A C 1
ATOM 897 O O . GLU A 1 115 ? 4.392 -3.398 12.076 1.00 97.62 115 GLU A O 1
ATOM 902 N N . MET A 1 116 ? 2.159 -3.363 12.152 1.00 97.56 116 MET A N 1
ATOM 903 C CA . MET A 1 116 ? 2.071 -1.970 12.583 1.00 97.56 116 MET A CA 1
ATOM 904 C C . MET A 1 116 ? 2.574 -1.771 14.020 1.00 97.56 116 MET A C 1
ATOM 906 O O . MET A 1 116 ? 3.308 -0.820 14.274 1.00 97.56 116 MET A O 1
ATOM 910 N N . ASN A 1 117 ? 2.219 -2.663 14.949 1.00 97.50 117 ASN A N 1
ATOM 911 C CA . ASN A 1 117 ? 2.702 -2.610 16.330 1.00 97.50 117 ASN A CA 1
ATOM 912 C C . ASN A 1 117 ? 4.217 -2.821 16.394 1.00 97.50 117 ASN A C 1
ATOM 914 O O . ASN A 1 117 ? 4.908 -2.028 17.027 1.00 97.50 117 ASN A O 1
ATOM 918 N N . GLU A 1 118 ? 4.736 -3.823 15.677 1.00 96.56 118 GLU A N 1
ATOM 919 C CA . GLU A 1 118 ? 6.180 -4.051 15.551 1.00 96.56 118 GLU A CA 1
ATOM 920 C C . GLU A 1 118 ? 6.883 -2.802 14.995 1.00 96.56 118 GLU A C 1
ATOM 922 O O . GLU A 1 118 ? 7.906 -2.376 15.534 1.00 96.56 118 GLU A O 1
ATOM 927 N N . GLY A 1 119 ? 6.303 -2.153 13.981 1.00 95.75 119 GLY A N 1
ATOM 928 C CA . GLY A 1 119 ? 6.843 -0.916 13.418 1.00 95.75 119 GLY A CA 1
ATOM 929 C C . GLY A 1 119 ? 6.817 0.277 14.377 1.00 95.75 119 GLY A C 1
ATOM 930 O O . GLY A 1 119 ? 7.754 1.074 14.381 1.00 95.75 119 GLY A O 1
ATOM 931 N N . PHE A 1 120 ? 5.797 0.403 15.230 1.00 95.25 120 PHE A N 1
ATOM 932 C CA . PHE A 1 120 ? 5.756 1.451 16.258 1.00 95.25 120 PHE A CA 1
ATOM 933 C C . PHE A 1 120 ? 6.749 1.205 17.398 1.00 95.25 120 PHE A C 1
ATOM 935 O O . PHE A 1 120 ? 7.343 2.159 17.897 1.00 95.25 120 PHE A O 1
ATOM 942 N N . GLU A 1 121 ? 6.949 -0.050 17.800 1.00 97.12 121 GLU A N 1
ATOM 943 C CA . GLU A 1 121 ? 7.889 -0.418 18.865 1.00 97.12 121 GLU A CA 1
ATOM 944 C C . GLU A 1 121 ? 9.348 -0.266 18.428 1.00 97.12 121 GLU A C 1
ATOM 946 O O . GLU A 1 121 ? 10.180 0.258 19.170 1.00 97.12 121 GLU A O 1
ATOM 951 N N . THR A 1 122 ? 9.661 -0.713 17.213 1.00 96.06 122 THR A N 1
ATOM 952 C CA . THR A 1 122 ? 11.024 -0.690 16.664 1.00 96.06 122 THR A CA 1
ATOM 953 C C . THR A 1 122 ? 11.377 0.631 15.983 1.00 96.06 122 THR A C 1
ATOM 955 O O . THR A 1 122 ? 12.545 0.862 15.675 1.00 96.06 122 THR A O 1
ATOM 958 N N . LEU A 1 123 ? 10.380 1.496 15.749 1.00 94.50 123 LEU A N 1
ATOM 959 C CA . LEU A 1 123 ? 10.458 2.660 14.858 1.00 94.50 123 LEU A CA 1
ATOM 960 C C . LEU A 1 123 ? 10.855 2.289 13.418 1.00 94.50 123 LEU A C 1
ATOM 962 O O . LEU A 1 123 ? 11.293 3.147 12.648 1.00 94.50 123 LEU A O 1
ATOM 966 N N . ASP A 1 124 ? 10.681 1.020 13.050 1.00 93.69 124 ASP A N 1
ATOM 967 C CA . ASP A 1 124 ? 10.925 0.501 11.717 1.00 93.69 124 ASP A CA 1
ATOM 968 C C . ASP A 1 124 ? 9.596 0.219 11.004 1.00 93.69 124 ASP A C 1
ATOM 970 O O . ASP A 1 124 ? 9.048 -0.883 11.031 1.00 93.69 124 ASP A O 1
ATOM 974 N N . PHE A 1 125 ? 9.062 1.248 10.351 1.00 95.56 125 PHE A N 1
ATOM 975 C CA . PHE A 1 125 ? 7.809 1.156 9.615 1.00 95.56 125 PHE A CA 1
ATOM 976 C C . PHE A 1 125 ? 8.060 1.170 8.104 1.00 95.56 125 PHE A C 1
ATOM 978 O O . PHE A 1 125 ? 8.443 2.192 7.539 1.00 95.56 125 PHE A O 1
ATOM 985 N N . LEU A 1 126 ? 7.807 0.050 7.419 1.00 95.75 126 LEU A N 1
ATOM 986 C CA . LEU A 1 126 ? 8.141 -0.101 5.993 1.00 95.75 126 LEU A CA 1
ATOM 987 C C . LEU A 1 126 ? 7.599 1.023 5.087 1.00 95.75 126 LEU A C 1
ATOM 989 O O . LEU A 1 126 ? 8.362 1.508 4.251 1.00 95.75 126 LEU A O 1
ATOM 993 N N . PRO A 1 127 ? 6.347 1.501 5.243 1.00 95.56 127 PRO A N 1
ATOM 994 C CA . PRO A 1 127 ? 5.831 2.591 4.415 1.00 95.56 127 PRO A CA 1
ATOM 995 C C . PRO A 1 127 ? 6.508 3.953 4.631 1.00 95.56 127 PRO A C 1
ATOM 997 O O . PRO A 1 127 ? 6.338 4.833 3.791 1.00 95.56 127 PRO A O 1
ATOM 1000 N N . SER A 1 128 ? 7.252 4.161 5.726 1.00 96.19 128 SER A N 1
ATOM 1001 C CA . SER A 1 128 ? 8.004 5.408 5.951 1.00 96.19 128 SER A CA 1
ATOM 1002 C C . SER A 1 128 ? 9.414 5.384 5.345 1.00 96.19 128 SER A C 1
ATOM 1004 O O . SER A 1 128 ? 10.056 6.430 5.237 1.00 96.19 128 SER A O 1
ATOM 1006 N N . LYS A 1 129 ? 9.900 4.210 4.921 1.00 95.50 129 LYS A N 1
ATOM 1007 C CA . LYS A 1 129 ? 11.204 4.030 4.274 1.00 95.50 129 LYS A CA 1
ATOM 1008 C C . LYS A 1 129 ? 11.142 4.347 2.775 1.00 95.50 129 LYS A C 1
ATOM 1010 O O . LYS A 1 129 ? 10.109 4.227 2.119 1.00 95.50 129 LYS A O 1
ATOM 1015 N N . ASN A 1 130 ? 12.295 4.679 2.191 1.00 97.38 130 ASN A N 1
ATOM 1016 C CA . ASN A 1 130 ? 12.425 4.748 0.735 1.00 97.38 130 ASN A CA 1
ATOM 1017 C C . ASN A 1 130 ? 12.144 3.367 0.111 1.00 97.38 130 ASN A C 1
ATOM 1019 O O . ASN A 1 130 ? 12.739 2.367 0.521 1.00 97.38 130 ASN A O 1
ATOM 1023 N N . PHE A 1 131 ? 11.290 3.327 -0.916 1.00 97.12 131 PHE A N 1
ATOM 1024 C CA . PHE A 1 131 ? 10.850 2.082 -1.551 1.00 97.12 131 PHE A CA 1
ATOM 1025 C C . PHE A 1 131 ? 12.002 1.204 -2.059 1.00 97.12 131 PHE A C 1
ATOM 1027 O O . PHE A 1 131 ? 11.950 -0.011 -1.897 1.00 97.12 131 PHE A O 1
ATOM 1034 N N . LEU A 1 132 ? 13.064 1.789 -2.624 1.00 96.12 132 LEU A N 1
ATOM 1035 C CA . LEU A 1 132 ? 14.192 1.019 -3.162 1.00 96.12 132 LEU A CA 1
ATOM 1036 C C . LEU A 1 132 ? 14.917 0.217 -2.076 1.00 96.12 132 LEU A C 1
ATOM 1038 O O . LEU A 1 132 ? 15.443 -0.858 -2.352 1.00 96.12 132 LEU A O 1
ATOM 1042 N N . LEU A 1 133 ? 14.917 0.727 -0.843 1.00 96.62 133 LEU A N 1
ATOM 1043 C CA . LEU A 1 133 ? 15.513 0.062 0.313 1.00 96.62 133 LEU A CA 1
ATOM 1044 C C . LEU A 1 133 ? 14.529 -0.923 0.953 1.00 96.62 133 LEU A C 1
ATOM 1046 O O . LEU A 1 133 ? 14.912 -2.032 1.311 1.00 96.62 133 LEU A O 1
ATOM 1050 N N . ALA A 1 134 ? 13.255 -0.537 1.041 1.00 97.00 134 ALA A N 1
ATOM 1051 C CA . ALA A 1 134 ? 12.222 -1.314 1.720 1.00 97.00 134 ALA A CA 1
ATOM 1052 C C . ALA A 1 134 ? 11.637 -2.457 0.878 1.00 97.00 134 ALA A C 1
ATOM 1054 O O . ALA A 1 134 ? 11.002 -3.349 1.433 1.00 97.00 134 ALA A O 1
ATOM 1055 N N . LYS A 1 135 ? 11.831 -2.462 -0.449 1.00 97.12 135 LYS A N 1
ATOM 1056 C CA . LYS A 1 135 ? 11.190 -3.412 -1.376 1.00 97.12 135 LYS A CA 1
ATOM 1057 C C . LYS A 1 135 ? 11.300 -4.865 -0.912 1.00 97.12 135 LYS A C 1
ATOM 1059 O O . LYS A 1 135 ? 10.296 -5.566 -0.876 1.00 97.12 135 LYS A O 1
ATOM 1064 N N . LYS A 1 136 ? 12.503 -5.310 -0.539 1.00 97.38 136 LYS A N 1
ATOM 1065 C CA . LYS A 1 136 ? 12.743 -6.700 -0.118 1.00 97.38 136 LYS A CA 1
ATOM 1066 C C . LYS A 1 136 ? 11.969 -7.058 1.155 1.00 97.38 136 LYS A C 1
ATOM 1068 O O . LYS A 1 136 ? 11.487 -8.178 1.284 1.00 97.38 136 LYS A O 1
ATOM 1073 N N . GLU A 1 137 ? 11.864 -6.117 2.087 1.00 96.94 137 GLU A N 1
ATOM 1074 C CA . GLU A 1 137 ? 11.125 -6.294 3.340 1.00 96.94 137 GLU A CA 1
ATOM 1075 C C . GLU A 1 137 ? 9.611 -6.288 3.083 1.00 96.94 137 GLU A C 1
ATOM 1077 O O . GLU A 1 137 ? 8.899 -7.153 3.587 1.00 96.94 137 GLU A O 1
ATOM 1082 N N . ILE A 1 138 ? 9.127 -5.391 2.212 1.00 97.75 138 ILE A N 1
ATOM 1083 C CA . ILE A 1 138 ? 7.727 -5.356 1.762 1.00 97.75 138 ILE A CA 1
ATOM 1084 C C . ILE A 1 138 ? 7.351 -6.676 1.082 1.00 97.75 138 ILE A C 1
ATOM 1086 O O . ILE A 1 138 ? 6.298 -7.229 1.362 1.00 97.75 138 ILE A O 1
ATOM 1090 N N . GLU A 1 139 ? 8.212 -7.235 0.232 1.00 97.62 139 GLU A N 1
ATOM 1091 C CA . GLU A 1 139 ? 7.957 -8.528 -0.418 1.00 97.62 139 GLU A CA 1
ATOM 1092 C C . GLU A 1 139 ? 7.900 -9.707 0.572 1.00 97.62 139 GLU A C 1
ATOM 1094 O O . GLU A 1 139 ? 7.263 -10.722 0.282 1.00 97.62 139 GLU A O 1
ATOM 1099 N N . ALA A 1 140 ? 8.537 -9.576 1.741 1.00 96.69 140 ALA A N 1
ATOM 1100 C CA . ALA A 1 140 ? 8.512 -10.572 2.810 1.00 96.69 140 ALA A CA 1
ATOM 1101 C C . ALA A 1 140 ? 7.326 -10.406 3.784 1.00 96.69 140 ALA A C 1
ATOM 1103 O O . ALA A 1 140 ? 6.955 -11.392 4.435 1.00 96.69 140 ALA A O 1
ATOM 1104 N N . SER A 1 141 ? 6.733 -9.204 3.860 1.00 97.31 141 SER A N 1
ATOM 1105 C CA . SER A 1 141 ? 5.568 -8.877 4.700 1.00 97.31 141 SER A CA 1
ATOM 1106 C C . SER A 1 141 ? 4.405 -9.833 4.438 1.00 97.31 141 SER A C 1
ATOM 1108 O O . SER A 1 141 ? 4.118 -10.226 3.304 1.00 97.31 141 SER A O 1
ATOM 1110 N N . GLU A 1 142 ? 3.729 -10.223 5.513 1.00 96.94 142 GLU A N 1
ATOM 1111 C CA . GLU A 1 142 ? 2.568 -11.098 5.441 1.00 96.94 142 GLU A CA 1
ATOM 1112 C C . GLU A 1 142 ? 1.367 -10.357 4.856 1.00 96.94 142 GLU A C 1
ATOM 1114 O O . GLU A 1 142 ? 0.661 -10.885 3.997 1.00 96.94 142 GLU A O 1
ATOM 1119 N N . VAL A 1 143 ? 1.196 -9.088 5.236 1.00 97.44 143 VAL A N 1
ATOM 1120 C CA . VAL A 1 143 ? 0.170 -8.213 4.659 1.00 97.44 143 VAL A CA 1
ATOM 1121 C C . VAL A 1 143 ? 0.342 -8.104 3.144 1.00 97.44 143 VAL A C 1
ATOM 1123 O O . VAL A 1 143 ? -0.635 -8.235 2.403 1.00 97.44 143 VAL A O 1
ATOM 1126 N N . PHE A 1 144 ? 1.573 -7.917 2.655 1.00 97.75 144 PHE A N 1
ATOM 1127 C CA . PHE A 1 144 ? 1.826 -7.821 1.217 1.00 97.75 144 PHE A CA 1
ATOM 1128 C C . PHE A 1 144 ? 1.503 -9.121 0.471 1.00 97.75 144 PHE A C 1
ATOM 1130 O O . PHE A 1 144 ? 0.911 -9.067 -0.610 1.00 97.75 144 PHE A O 1
ATOM 1137 N N . LYS A 1 145 ? 1.834 -10.288 1.043 1.00 97.75 145 LYS A N 1
ATOM 1138 C CA . LYS A 1 145 ? 1.484 -11.588 0.447 1.00 97.75 145 LYS A CA 1
ATOM 1139 C C . LYS A 1 145 ? -0.023 -11.742 0.284 1.00 97.75 145 LYS A C 1
ATOM 1141 O O . LYS A 1 145 ? -0.456 -12.121 -0.800 1.00 97.75 145 LYS A O 1
ATOM 1146 N N . ILE A 1 146 ? -0.808 -11.371 1.298 1.00 96.69 146 ILE A N 1
ATOM 1147 C CA . ILE A 1 146 ? -2.271 -11.426 1.205 1.00 96.69 146 ILE A CA 1
ATOM 1148 C C . ILE A 1 146 ? -2.775 -10.434 0.151 1.00 96.69 146 ILE A C 1
ATOM 1150 O O . ILE A 1 146 ? -3.539 -10.804 -0.736 1.00 96.69 146 ILE A O 1
ATOM 1154 N N . ILE A 1 147 ? -2.301 -9.181 0.178 1.00 96.69 147 ILE A N 1
ATOM 1155 C CA . ILE A 1 147 ? -2.693 -8.160 -0.807 1.00 96.69 147 ILE A CA 1
ATOM 1156 C C . ILE A 1 147 ? -2.386 -8.620 -2.235 1.00 96.69 147 ILE A C 1
ATOM 1158 O O . ILE A 1 147 ? -3.148 -8.311 -3.152 1.00 96.69 147 ILE A O 1
ATOM 1162 N N . ARG A 1 148 ? -1.283 -9.339 -2.457 1.00 97.06 148 ARG A N 1
ATOM 1163 C CA . ARG A 1 148 ? -0.907 -9.876 -3.771 1.00 97.06 148 ARG A CA 1
ATOM 1164 C C . ARG A 1 148 ? -1.943 -10.857 -4.330 1.00 97.06 148 ARG A C 1
ATOM 1166 O O . ARG A 1 148 ? -2.099 -10.901 -5.544 1.00 97.06 148 ARG A O 1
ATOM 1173 N N . GLU A 1 149 ? -2.652 -11.586 -3.476 1.00 96.38 149 GLU A N 1
ATOM 1174 C CA . GLU A 1 149 ? -3.673 -12.564 -3.872 1.00 96.38 149 GLU A CA 1
ATOM 1175 C C . GLU A 1 149 ? -5.052 -11.929 -4.132 1.00 96.38 149 GLU A C 1
ATOM 1177 O O . GLU A 1 149 ? -5.884 -12.521 -4.817 1.00 96.38 149 GLU A O 1
ATOM 1182 N N . ILE A 1 150 ? -5.294 -10.706 -3.644 1.00 95.62 150 ILE A N 1
ATOM 1183 C CA . ILE A 1 150 ? -6.566 -9.994 -3.841 1.00 95.62 150 ILE A CA 1
ATOM 1184 C C . ILE A 1 150 ? -6.731 -9.563 -5.312 1.00 95.62 150 ILE A C 1
ATOM 1186 O O . ILE A 1 150 ? -5.836 -8.901 -5.857 1.00 95.62 150 ILE A O 1
ATOM 1190 N N . PRO A 1 151 ? -7.893 -9.822 -5.949 1.00 96.19 151 PRO A N 1
ATOM 1191 C CA . PRO A 1 151 ? -8.196 -9.305 -7.280 1.00 96.19 151 PRO A CA 1
ATOM 1192 C C . PRO A 1 151 ? -8.408 -7.781 -7.231 1.00 96.19 151 PRO A C 1
ATOM 1194 O O . PRO A 1 151 ? -9.459 -7.296 -6.828 1.00 96.19 151 PRO A O 1
ATOM 1197 N N . LYS A 1 152 ? -7.406 -7.002 -7.663 1.00 96.38 152 LYS A N 1
ATOM 1198 C CA . LYS A 1 152 ? -7.404 -5.522 -7.567 1.00 96.38 152 LYS A CA 1
ATOM 1199 C C . LYS A 1 152 ? -8.290 -4.807 -8.600 1.00 96.38 152 LYS A C 1
ATOM 1201 O O . LYS A 1 152 ? -8.309 -3.580 -8.640 1.00 96.38 152 LYS A O 1
ATOM 1206 N N . GLY A 1 153 ? -8.975 -5.546 -9.471 1.00 96.69 153 GLY A N 1
ATOM 1207 C CA . GLY A 1 153 ? -9.725 -4.978 -10.591 1.00 96.69 153 GLY A CA 1
ATOM 1208 C C . GLY A 1 153 ? -8.808 -4.563 -11.744 1.00 96.69 153 GLY A C 1
ATOM 1209 O O . GLY A 1 153 ? -8.218 -5.422 -12.393 1.00 96.69 153 GLY A O 1
ATOM 1210 N N . ALA A 1 154 ? -8.704 -3.258 -12.013 1.00 96.00 154 ALA A N 1
ATOM 1211 C CA . ALA A 1 154 ? -7.995 -2.712 -13.172 1.00 96.00 154 ALA A CA 1
ATOM 1212 C C . ALA A 1 154 ? -6.921 -1.686 -12.781 1.00 96.00 154 ALA A C 1
ATOM 1214 O O . ALA A 1 154 ? -7.083 -0.922 -11.830 1.00 96.00 154 ALA A O 1
ATOM 1215 N N . ALA A 1 155 ? -5.844 -1.626 -13.565 1.00 95.12 155 ALA A N 1
ATOM 1216 C CA . ALA A 1 155 ? -4.828 -0.587 -13.454 1.00 95.12 155 ALA A CA 1
ATOM 1217 C C . ALA A 1 155 ? -5.178 0.578 -14.395 1.00 95.12 155 ALA A C 1
ATOM 1219 O O . ALA A 1 155 ? -5.028 0.473 -15.609 1.00 95.12 155 ALA A O 1
ATOM 1220 N N . LEU A 1 156 ? -5.689 1.674 -13.827 1.00 96.19 156 LEU A N 1
ATOM 1221 C CA . LEU A 1 156 ? -6.243 2.805 -14.591 1.00 96.19 156 LEU A CA 1
ATOM 1222 C C . LEU A 1 156 ? -5.242 3.938 -14.867 1.00 96.19 156 LEU A C 1
ATOM 1224 O O . LEU A 1 156 ? -5.554 4.858 -15.617 1.00 96.19 156 LEU A O 1
ATOM 1228 N N . HIS A 1 157 ? -4.056 3.891 -14.263 1.00 95.75 157 HIS A N 1
ATOM 1229 C CA . HIS A 1 157 ? -3.008 4.889 -14.456 1.00 95.75 157 HIS A CA 1
ATOM 1230 C C . HIS A 1 157 ? -1.679 4.175 -14.684 1.00 95.75 157 HIS A C 1
ATOM 1232 O O . HIS A 1 157 ? -1.048 3.705 -13.739 1.00 95.75 157 HIS A O 1
ATOM 1238 N N . LEU A 1 158 ? -1.281 4.063 -15.949 1.00 93.94 158 LEU A N 1
ATOM 1239 C CA . LEU A 1 158 ? -0.070 3.379 -16.382 1.00 93.94 158 LEU A CA 1
ATOM 1240 C C . LEU A 1 158 ? 0.539 4.126 -17.569 1.00 93.94 158 LEU A C 1
ATOM 1242 O O . LEU A 1 158 ? -0.184 4.679 -18.397 1.00 93.94 158 LEU A O 1
ATOM 1246 N N . HIS A 1 159 ? 1.863 4.091 -17.665 1.00 95.06 159 HIS A N 1
ATOM 1247 C CA . HIS A 1 159 ? 2.598 4.527 -18.847 1.00 95.06 159 HIS A CA 1
ATOM 1248 C C . HIS A 1 159 ? 3.106 3.291 -19.590 1.00 95.06 159 HIS A C 1
ATOM 1250 O O . HIS A 1 159 ? 3.630 2.370 -18.965 1.00 95.06 159 HIS A O 1
ATOM 1256 N N . ASP A 1 160 ? 2.949 3.279 -20.910 1.00 86.06 160 ASP A N 1
ATOM 1257 C CA . ASP A 1 160 ? 3.298 2.177 -21.818 1.00 86.06 160 ASP A CA 1
ATOM 1258 C C . ASP A 1 160 ? 4.730 1.650 -21.634 1.00 86.06 160 ASP A C 1
ATOM 1260 O O . ASP A 1 160 ? 4.955 0.446 -21.523 1.00 86.06 160 ASP A O 1
ATOM 1264 N N . THR A 1 161 ? 5.691 2.558 -21.515 1.00 84.75 161 THR A N 1
ATOM 1265 C CA . THR A 1 161 ? 7.122 2.264 -21.356 1.00 84.75 161 THR A CA 1
ATOM 1266 C C . THR A 1 161 ? 7.496 1.635 -20.010 1.00 84.75 161 THR A C 1
ATOM 1268 O O . THR A 1 161 ? 8.580 1.070 -19.893 1.00 84.75 161 THR A O 1
ATOM 1271 N N . ALA A 1 162 ? 6.622 1.696 -19.000 1.00 85.44 162 ALA A N 1
ATOM 1272 C CA . ALA A 1 162 ? 6.901 1.231 -17.636 1.00 85.44 162 ALA A CA 1
ATOM 1273 C C . ALA A 1 162 ? 6.131 -0.045 -17.245 1.00 85.44 162 ALA A C 1
ATOM 1275 O O . ALA A 1 162 ? 6.117 -0.427 -16.075 1.00 85.44 162 ALA A O 1
ATOM 1276 N N . LEU A 1 163 ? 5.470 -0.700 -18.204 1.00 89.56 163 LEU A N 1
ATOM 1277 C CA . LEU A 1 163 ? 4.682 -1.912 -17.951 1.00 89.56 163 LEU A CA 1
ATOM 1278 C C . LEU A 1 163 ? 5.537 -3.168 -17.785 1.00 89.56 163 LEU A C 1
ATOM 1280 O O . LEU A 1 163 ? 5.151 -4.088 -17.063 1.00 89.56 163 LEU A O 1
ATOM 1284 N N . ALA A 1 164 ? 6.679 -3.219 -18.467 1.00 89.44 164 ALA A N 1
ATOM 1285 C CA . ALA A 1 164 ? 7.577 -4.360 -18.440 1.00 89.44 164 ALA A CA 1
ATOM 1286 C C . ALA A 1 164 ? 8.705 -4.158 -17.424 1.00 89.44 164 ALA A C 1
ATOM 1288 O O . ALA A 1 164 ? 9.181 -3.043 -17.205 1.00 89.44 164 ALA A O 1
ATOM 1289 N N . SER A 1 165 ? 9.165 -5.252 -16.811 1.00 91.75 165 SER A N 1
ATOM 1290 C CA . SER A 1 165 ? 10.334 -5.188 -15.938 1.00 91.75 165 SER A CA 1
ATOM 1291 C C . SER A 1 165 ? 11.591 -4.934 -16.772 1.00 91.75 165 SER A C 1
ATOM 1293 O O . SER A 1 165 ? 11.758 -5.494 -17.855 1.00 91.75 165 SER A O 1
ATOM 1295 N N . ALA A 1 166 ? 12.513 -4.125 -16.249 1.00 91.06 166 ALA A N 1
ATOM 1296 C CA . ALA A 1 166 ? 13.785 -3.874 -16.927 1.00 91.06 166 ALA A CA 1
ATOM 1297 C C . ALA A 1 166 ? 14.581 -5.172 -17.167 1.00 91.06 166 ALA A C 1
ATOM 1299 O O . ALA A 1 166 ? 15.230 -5.304 -18.198 1.00 91.06 166 ALA A O 1
ATOM 1300 N N . GLY A 1 167 ? 14.488 -6.141 -16.245 1.00 93.19 167 GLY A N 1
ATOM 1301 C CA . GLY A 1 167 ? 15.100 -7.463 -16.405 1.00 93.19 167 GLY A CA 1
ATOM 1302 C C . GLY A 1 167 ? 14.568 -8.195 -17.634 1.00 93.19 167 GLY A C 1
ATOM 1303 O O . GLY A 1 167 ? 15.357 -8.608 -18.470 1.00 93.19 167 GLY A O 1
ATOM 1304 N N . TRP A 1 168 ? 13.244 -8.239 -17.810 1.00 94.19 168 TRP A N 1
ATOM 1305 C CA . TRP A 1 168 ? 12.631 -8.851 -18.990 1.00 94.19 168 TRP A CA 1
ATOM 1306 C C . TRP A 1 168 ? 13.015 -8.128 -20.289 1.00 94.19 168 TRP A C 1
ATOM 1308 O O . TRP A 1 168 ? 13.294 -8.775 -21.292 1.00 94.19 168 TRP A O 1
ATOM 1318 N N . VAL A 1 169 ? 13.093 -6.792 -20.279 1.00 91.69 169 VAL A N 1
ATOM 1319 C CA . VAL A 1 169 ? 13.547 -6.028 -21.457 1.00 91.69 169 VAL A CA 1
ATOM 1320 C C . VAL A 1 169 ? 14.968 -6.439 -21.854 1.00 91.69 169 VAL A C 1
ATOM 1322 O O . VAL A 1 169 ? 15.238 -6.660 -23.031 1.00 91.69 169 VAL A O 1
ATOM 1325 N N . VAL A 1 170 ? 15.875 -6.571 -20.885 1.00 92.00 170 VAL A N 1
ATOM 1326 C CA . VAL A 1 170 ? 17.253 -6.997 -21.154 1.00 92.00 170 VAL A CA 1
ATOM 1327 C C . VAL A 1 170 ? 17.300 -8.459 -21.596 1.00 92.00 170 VAL A C 1
ATOM 1329 O O . VAL A 1 170 ? 17.923 -8.762 -22.604 1.00 92.00 170 VAL A O 1
ATOM 1332 N N . GLU A 1 171 ? 16.633 -9.359 -20.884 1.00 94.81 171 GLU A N 1
ATOM 1333 C CA . GLU A 1 171 ? 16.712 -10.804 -21.126 1.00 94.81 171 GLU A CA 1
ATOM 1334 C C . GLU A 1 171 ? 16.027 -11.240 -22.428 1.00 94.81 171 GLU A C 1
ATOM 1336 O O . GLU A 1 171 ? 16.501 -12.170 -23.072 1.00 94.81 171 GLU A O 1
ATOM 1341 N N . GLU A 1 172 ? 14.963 -10.553 -22.851 1.00 92.69 172 GLU A N 1
ATOM 1342 C CA . GLU A 1 172 ? 14.163 -10.957 -24.013 1.00 92.69 172 GLU A CA 1
ATOM 1343 C C . GLU A 1 172 ? 14.324 -10.000 -25.196 1.00 92.69 172 GLU A C 1
ATOM 1345 O O . GLU A 1 172 ?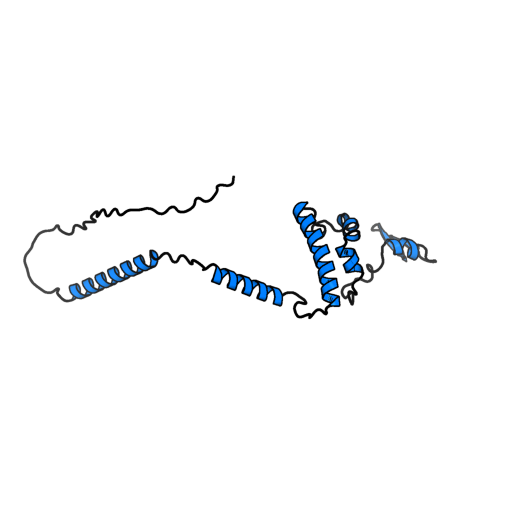 14.735 -10.415 -26.280 1.00 92.69 172 GLU A O 1
ATOM 1350 N N . ILE A 1 173 ? 14.024 -8.707 -25.008 1.00 91.12 173 ILE A N 1
ATOM 1351 C CA . ILE A 1 173 ? 13.985 -7.747 -26.124 1.00 91.12 173 ILE A CA 1
ATOM 1352 C C . ILE A 1 173 ? 15.378 -7.557 -26.715 1.00 91.12 173 ILE A C 1
ATOM 1354 O O . ILE A 1 173 ? 15.516 -7.566 -27.936 1.00 91.12 173 ILE A O 1
ATOM 1358 N N . THR A 1 174 ? 16.420 -7.416 -25.886 1.00 91.50 174 THR A N 1
ATOM 1359 C CA . THR A 1 174 ? 17.765 -7.115 -26.416 1.00 91.50 174 THR A CA 1
ATOM 1360 C C . THR A 1 174 ? 18.380 -8.239 -27.254 1.00 91.50 174 THR A C 1
ATOM 1362 O O . THR A 1 174 ? 19.359 -8.003 -27.959 1.00 91.50 174 THR A O 1
ATOM 1365 N N . TYR A 1 175 ? 17.784 -9.434 -27.229 1.00 93.75 175 TYR A N 1
ATOM 1366 C CA . TYR A 1 175 ? 18.214 -10.599 -28.000 1.00 93.75 175 TYR A CA 1
ATOM 1367 C C . TYR A 1 175 ? 17.378 -10.846 -29.265 1.00 93.75 175 TYR A C 1
ATOM 1369 O O . TYR A 1 175 ? 17.597 -11.845 -29.956 1.00 93.75 175 TYR A O 1
ATOM 1377 N N . TRP A 1 176 ? 16.428 -9.968 -29.598 1.00 94.19 176 TRP A N 1
ATOM 1378 C CA . TRP A 1 176 ? 15.655 -10.090 -30.833 1.00 94.19 176 TRP A CA 1
ATOM 1379 C C . TRP A 1 176 ? 16.524 -9.902 -32.086 1.00 94.19 176 TRP A C 1
ATOM 1381 O O . TRP A 1 176 ? 17.442 -9.075 -32.089 1.00 94.19 176 TRP A O 1
ATOM 1391 N N . PRO A 1 177 ? 16.248 -10.657 -33.170 1.00 95.44 177 PRO A N 1
ATOM 1392 C CA . PRO A 1 177 ? 16.925 -10.438 -34.440 1.00 95.44 177 PRO A CA 1
ATOM 1393 C C . PRO A 1 177 ? 16.609 -9.035 -34.965 1.00 95.44 177 PRO A C 1
ATOM 1395 O O . PRO A 1 177 ? 15.511 -8.521 -34.761 1.00 95.44 177 PRO A O 1
ATOM 1398 N N . ASP A 1 178 ? 17.581 -8.437 -35.652 1.00 94.25 178 ASP A N 1
ATOM 1399 C CA . ASP A 1 178 ? 17.466 -7.114 -36.278 1.00 94.25 178 ASP A CA 1
ATOM 1400 C C . ASP A 1 178 ? 17.175 -5.953 -35.305 1.00 94.25 178 ASP A C 1
ATOM 1402 O O . ASP A 1 178 ? 16.707 -4.899 -35.732 1.00 94.25 178 ASP A O 1
ATOM 1406 N N . LEU A 1 179 ? 17.494 -6.112 -34.013 1.00 93.38 179 LEU A N 1
ATOM 1407 C CA . LEU A 1 179 ? 17.544 -5.005 -33.059 1.00 93.38 179 LEU A CA 1
ATOM 1408 C C . LEU A 1 179 ? 18.932 -4.355 -33.068 1.00 93.38 179 LEU A C 1
ATOM 1410 O O . LEU A 1 179 ? 19.953 -5.014 -32.855 1.00 93.38 179 LEU A O 1
ATOM 1414 N N . TYR A 1 180 ? 18.972 -3.041 -33.254 1.00 91.94 180 TYR A N 1
ATOM 1415 C CA . TYR A 1 180 ? 20.206 -2.269 -33.300 1.00 91.94 180 TYR A CA 1
ATOM 1416 C C . TYR A 1 180 ? 20.309 -1.313 -32.115 1.00 91.94 180 TYR A C 1
ATOM 1418 O O . TYR A 1 180 ? 19.322 -0.754 -31.644 1.00 91.94 180 TYR A O 1
ATOM 1426 N N . LEU A 1 181 ? 21.540 -1.086 -31.661 1.00 92.00 181 LEU A N 1
ATOM 1427 C CA . LEU A 1 181 ? 21.872 -0.177 -30.568 1.00 92.00 181 LEU A CA 1
ATOM 1428 C C . LEU A 1 181 ? 22.763 0.948 -31.095 1.00 92.00 181 LEU A C 1
ATOM 1430 O O . LEU A 1 181 ? 23.747 0.692 -31.792 1.00 92.00 181 LEU A O 1
ATOM 1434 N N . CYS A 1 182 ? 22.448 2.194 -30.751 1.00 91.75 182 CYS A N 1
ATOM 1435 C CA . CYS A 1 182 ? 23.301 3.338 -31.060 1.00 91.75 182 CYS A CA 1
ATOM 1436 C C . CYS A 1 182 ? 23.324 4.371 -29.927 1.00 91.75 182 CYS A C 1
ATOM 1438 O O . CYS A 1 182 ? 22.481 4.360 -29.030 1.00 91.75 182 CYS A O 1
ATOM 1440 N N . TYR A 1 183 ? 24.316 5.260 -29.977 1.00 95.25 183 TYR A N 1
ATOM 1441 C CA . TYR A 1 183 ? 24.437 6.399 -29.072 1.00 95.25 183 TYR A CA 1
ATOM 1442 C C . TYR A 1 183 ? 24.188 7.694 -29.842 1.00 95.25 183 TYR A C 1
ATOM 1444 O O . TYR A 1 183 ? 24.726 7.880 -30.937 1.00 95.25 183 TYR A O 1
ATOM 1452 N N . THR A 1 184 ? 23.391 8.595 -29.275 1.00 93.56 184 THR A N 1
ATOM 1453 C CA . THR A 1 184 ? 23.240 9.953 -29.813 1.00 93.56 184 THR A CA 1
ATOM 1454 C C . THR A 1 184 ? 24.485 10.802 -29.516 1.00 93.56 184 THR A C 1
ATOM 1456 O O . THR A 1 184 ? 25.291 10.430 -28.657 1.00 93.56 184 THR A O 1
ATOM 1459 N N . PRO A 1 185 ? 24.661 11.966 -30.172 1.00 94.94 185 PRO A N 1
ATOM 1460 C CA . PRO A 1 185 ? 25.718 12.920 -29.821 1.00 94.94 185 PRO A CA 1
ATOM 1461 C C . PRO A 1 185 ? 25.678 13.374 -28.351 1.00 94.94 185 PRO A C 1
ATOM 1463 O O . PRO A 1 185 ? 26.713 13.696 -27.774 1.00 94.94 185 PRO A O 1
ATOM 1466 N N . GLU A 1 186 ? 24.499 13.349 -27.726 1.00 96.00 186 GLU A N 1
ATOM 1467 C CA . GLU A 1 186 ? 24.269 13.642 -26.305 1.00 96.00 186 GLU A CA 1
ATOM 1468 C C . GLU A 1 186 ? 24.518 12.427 -25.393 1.00 96.00 186 GLU A C 1
ATOM 1470 O O . GLU A 1 186 ? 24.191 12.461 -24.207 1.00 96.00 186 GLU A O 1
ATOM 1475 N N . ASN A 1 187 ? 25.096 11.351 -25.935 1.00 91.56 187 ASN A N 1
ATOM 1476 C CA . ASN A 1 187 ? 25.409 10.110 -25.233 1.00 91.56 187 ASN A CA 1
ATOM 1477 C C . ASN A 1 187 ? 24.168 9.384 -24.674 1.00 91.56 187 ASN A C 1
ATOM 1479 O O . ASN A 1 187 ? 24.240 8.713 -23.643 1.00 91.56 187 ASN A O 1
ATOM 1483 N N . GLN A 1 188 ? 23.022 9.507 -25.353 1.00 89.19 188 GLN A N 1
ATOM 1484 C CA . GLN A 1 188 ? 21.807 8.760 -25.025 1.00 89.19 188 GLN A CA 1
ATOM 1485 C C . GLN A 1 188 ? 21.769 7.437 -25.785 1.00 89.19 188 GLN A C 1
ATOM 1487 O O . GLN A 1 188 ? 22.105 7.389 -26.966 1.00 89.19 188 GLN A O 1
ATOM 1492 N N . LEU A 1 189 ? 21.343 6.372 -25.107 1.00 87.56 189 LEU A N 1
ATOM 1493 C CA . LEU A 1 189 ? 21.187 5.052 -25.707 1.00 87.56 189 LEU A CA 1
ATOM 1494 C C . LEU A 1 189 ? 19.864 4.970 -26.475 1.00 87.56 189 LEU A C 1
ATOM 1496 O O . LEU A 1 189 ? 18.807 5.230 -25.901 1.00 87.56 189 LEU A O 1
ATOM 1500 N N . LEU A 1 190 ? 19.918 4.575 -27.745 1.00 88.00 190 LEU A N 1
ATOM 1501 C CA . LEU A 1 190 ? 18.747 4.332 -28.582 1.00 88.00 190 LEU A CA 1
ATOM 1502 C C . LEU A 1 190 ? 18.750 2.896 -29.105 1.00 88.00 190 LEU A C 1
ATOM 1504 O O . LEU A 1 190 ? 19.784 2.382 -29.533 1.00 88.00 190 LEU A O 1
ATOM 1508 N N . PHE A 1 191 ? 17.564 2.292 -29.105 1.00 85.56 191 PHE A N 1
ATOM 1509 C CA . PHE A 1 191 ? 17.282 1.010 -29.741 1.00 85.56 191 PHE A CA 1
ATOM 1510 C C . PHE A 1 191 ? 16.464 1.263 -31.011 1.00 85.56 191 PHE A C 1
ATOM 1512 O O . PHE A 1 191 ? 15.533 2.074 -30.980 1.00 85.56 191 PHE A O 1
ATOM 1519 N N . LYS A 1 192 ? 16.829 0.623 -32.124 1.00 79.88 192 LYS A N 1
ATOM 1520 C CA . LYS A 1 192 ? 16.178 0.783 -33.429 1.00 79.88 192 LYS A CA 1
ATOM 1521 C C . LYS A 1 192 ? 15.914 -0.557 -34.090 1.00 79.88 192 LYS A C 1
ATOM 1523 O O . LYS A 1 192 ? 16.795 -1.432 -33.964 1.00 79.88 192 LYS A O 1
#

Radius of gyration: 40.83 Å; chains: 1; bounding box: 60×98×94 Å

Secondary structure (DSSP, 8-state):
--PPPPPPPP---------------------------TTHHHHHHHHHHHHHHHHHHHHHHHHS-------HHHHHHHHHHHHHHHHHHSTTTT----HHHHHHHHHHHHHHHHHHHHHHHHS--GGGS-HHHHHHHHHH-HHHHHHHHS------S--GGGSS-HHHHHHTGGGSTT--EEE-TT--EEE-